Protein AF-A0A257LPU8-F1 (afdb_monomer_lite)

Foldseek 3Di:
DDDDDDPDDDDDDDPPPPPPPPPPPPQVPQPFQKDFLQPPDPFDKAPPVDPHQWDDDSQKIKGKDPFIKTFACVVCVAVAFDDPPDPGTWIKDPLLIDIDMARNVNADKDFPDKDKAFGFAQVDWCQAPWAKDKDKDADPVGDMDIDIDTHHRNTDVNDHHHDDPVDPPRPSGGMMIMGTTTIGGPSPVCVVVVVVVVVVVVVVVVVPD

Sequence (209 aa):
MSMSLSKTLQWAASAALGAALCLPVAGQASVLARVDFEAAPPLTVVGPGQSDASYSEAGFRFTPSGGDAQVDLSFCSAPDFCAVGNATQYLTALNDASVTIAAESGSSFSLGSFEASFVPSPSLDYSGLSILLTLSGALSGGGTASQTFELLGTGAGDYLGSACLSDPTYINDAQFALDNLAFVPEPSALWLVGLALAGLGLTRRTASR

pLDDT: mean 72.8, std 18.23, range [29.12, 97.06]

Secondary structure (DSSP, 8-state):
--------------------------------EEE-STTPPTT-EESTTSS-S-EEETTEEEEEESS-EE--GGGGGSTTS--SS--S--EEE-SS-EEEEEETT---EEEEEEEEEE---TTS--TT-EEEEEEEEE-TTSSEEEEEEEEE---TTSS------S-TT------EEEEEEEEEE---HHHHHHHHHHHHHHHHHHTT-

Radius of gyration: 29.95 Å; chains: 1; bounding box: 61×42×115 Å

Structure (mmCIF, N/CA/C/O backbone):
data_AF-A0A257LPU8-F1
#
_entry.id   AF-A0A257LPU8-F1
#
loop_
_atom_site.group_PDB
_atom_site.id
_atom_site.type_symbol
_atom_site.label_atom_id
_atom_site.label_alt_id
_atom_site.label_comp_id
_atom_site.label_asym_id
_atom_site.label_entity_id
_atom_site.label_seq_id
_atom_site.pdbx_PDB_ins_code
_atom_site.Cartn_x
_atom_site.Cartn_y
_atom_site.Cartn_z
_atom_site.occupancy
_atom_site.B_iso_or_equiv
_atom_site.auth_seq_id
_atom_site.auth_comp_id
_atom_site.auth_asym_id
_atom_site.auth_atom_id
_atom_site.pdbx_PDB_model_num
ATOM 1 N N . MET A 1 1 ? -37.052 -24.840 90.723 1.00 44.44 1 MET A N 1
ATOM 2 C CA . MET A 1 1 ? -36.860 -26.014 89.838 1.00 44.44 1 MET A CA 1
ATOM 3 C C . MET A 1 1 ? -38.002 -25.967 88.836 1.00 44.44 1 MET A C 1
ATOM 5 O O . MET A 1 1 ? -39.126 -25.879 89.284 1.00 44.44 1 MET A O 1
ATOM 9 N N . SER A 1 2 ? -37.852 -25.899 87.522 1.00 50.00 2 SER A N 1
ATOM 10 C CA . SER A 1 2 ? -36.730 -26.138 86.625 1.00 50.00 2 SER A CA 1
ATOM 11 C C . SER A 1 2 ? -36.919 -25.238 85.395 1.00 50.00 2 SER A C 1
ATOM 13 O O . SER A 1 2 ? -38.049 -24.998 84.975 1.00 50.00 2 SER A O 1
ATOM 15 N N . MET A 1 3 ? -35.812 -24.733 84.856 1.00 52.56 3 MET A N 1
ATOM 16 C CA . MET A 1 3 ? -35.731 -24.016 83.582 1.00 52.56 3 MET A CA 1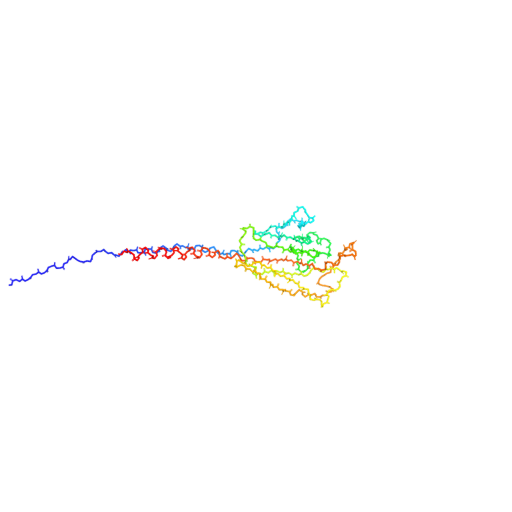
ATOM 17 C C . MET A 1 3 ? -36.061 -24.962 82.417 1.00 52.56 3 MET A C 1
ATOM 19 O O . MET A 1 3 ? -35.699 -26.135 82.470 1.00 52.56 3 MET A O 1
ATOM 23 N N . SER A 1 4 ? -36.628 -24.444 81.324 1.00 50.75 4 SER A N 1
ATOM 24 C CA . SER A 1 4 ? -36.317 -24.967 79.988 1.00 50.75 4 SER A CA 1
ATOM 25 C C . SER A 1 4 ? -36.495 -23.888 78.920 1.00 50.75 4 SER A C 1
ATOM 27 O O . SER A 1 4 ? -37.600 -23.431 78.636 1.00 50.75 4 SER A O 1
ATOM 29 N N . LEU A 1 5 ? -35.349 -23.456 78.388 1.00 57.25 5 LEU A N 1
ATOM 30 C CA . LEU A 1 5 ? -35.166 -22.649 77.187 1.00 57.25 5 LEU A CA 1
ATOM 31 C C . LEU A 1 5 ? -35.554 -23.471 75.945 1.00 57.25 5 LEU A C 1
ATOM 33 O O . LEU A 1 5 ? -35.030 -24.566 75.770 1.00 57.25 5 LEU A O 1
ATOM 37 N N . SER A 1 6 ? -36.289 -22.886 74.996 1.00 53.22 6 SER A N 1
ATOM 38 C CA . SER A 1 6 ? -36.227 -23.316 73.590 1.00 53.22 6 SER A CA 1
ATOM 39 C C . SER A 1 6 ? -35.905 -22.124 72.685 1.00 53.22 6 SER A C 1
ATOM 41 O O . SER A 1 6 ? -36.783 -21.434 72.169 1.00 53.22 6 SER A O 1
ATOM 43 N N . LYS A 1 7 ? -34.603 -21.861 72.532 1.00 53.88 7 LYS A N 1
ATOM 44 C CA . LYS A 1 7 ? -34.036 -21.029 71.464 1.00 53.88 7 LYS A CA 1
ATOM 45 C C . LYS A 1 7 ? -33.913 -21.892 70.207 1.00 53.88 7 LYS A C 1
ATOM 47 O O . LYS A 1 7 ? -32.924 -22.601 70.069 1.00 53.88 7 LYS A O 1
ATOM 52 N N . THR A 1 8 ? -34.875 -21.825 69.297 1.00 50.91 8 THR A N 1
ATOM 53 C CA . THR A 1 8 ? -34.774 -22.459 67.968 1.00 50.91 8 THR A CA 1
ATOM 54 C C . THR A 1 8 ? -35.582 -21.672 66.939 1.00 50.91 8 THR A C 1
ATOM 56 O O . THR A 1 8 ? -36.586 -22.145 66.426 1.00 50.91 8 THR A O 1
ATOM 59 N N . LEU A 1 9 ? -35.170 -20.441 66.638 1.00 49.12 9 LEU A N 1
ATOM 60 C CA . LEU A 1 9 ? -35.664 -19.709 65.465 1.00 49.12 9 LEU A CA 1
ATOM 61 C C . LEU A 1 9 ? -34.641 -18.652 65.068 1.00 49.12 9 LEU A C 1
ATOM 63 O O . LEU A 1 9 ? -34.769 -17.464 65.346 1.00 49.12 9 LEU A O 1
ATOM 67 N N . GLN A 1 10 ? -33.551 -19.111 64.476 1.00 51.91 10 GLN A N 1
ATOM 68 C CA . GLN A 1 10 ? -32.575 -18.232 63.866 1.00 51.91 10 GLN A CA 1
ATOM 69 C C . GLN A 1 10 ? -31.927 -19.026 62.730 1.00 51.91 10 GLN A C 1
ATOM 71 O O . GLN A 1 10 ? -31.654 -20.213 62.902 1.00 51.91 10 GLN A O 1
ATOM 76 N N . TRP A 1 11 ? -31.683 -18.352 61.606 1.00 44.34 11 TRP A N 1
ATOM 77 C CA . TRP A 1 11 ? -30.951 -18.837 60.428 1.00 44.34 11 TRP A CA 1
ATOM 78 C C . TRP A 1 11 ? -31.763 -19.652 59.412 1.00 44.34 11 TRP A C 1
ATOM 80 O O . TRP A 1 11 ? -31.497 -20.822 59.158 1.00 44.34 11 TRP A O 1
ATOM 90 N N . ALA A 1 12 ? -32.698 -18.987 58.734 1.00 50.03 12 ALA A N 1
ATOM 91 C CA . ALA A 1 12 ? -33.074 -19.378 57.381 1.00 50.03 12 ALA A CA 1
ATOM 92 C C . ALA A 1 12 ? -33.098 -18.142 56.476 1.00 50.03 12 ALA A C 1
ATOM 94 O O . ALA A 1 12 ? -33.626 -17.101 56.855 1.00 50.03 12 ALA A O 1
ATOM 95 N N . ALA A 1 13 ? -32.550 -18.326 55.276 1.00 50.03 13 ALA A N 1
ATOM 96 C CA . ALA A 1 13 ? -32.612 -17.451 54.110 1.00 50.03 13 ALA A CA 1
ATOM 97 C C . ALA A 1 13 ? -31.712 -16.202 54.115 1.00 50.03 13 ALA A C 1
ATOM 99 O O . ALA A 1 13 ? -32.101 -15.128 54.558 1.00 50.03 13 ALA A O 1
ATOM 100 N N . SER A 1 14 ? -30.536 -16.331 53.490 1.00 48.78 14 SER A N 1
ATOM 101 C CA . SER A 1 14 ? -30.142 -15.489 52.341 1.00 48.78 14 SER A CA 1
ATOM 102 C C . SER A 1 14 ? -28.830 -15.994 51.730 1.00 48.78 14 SER A C 1
ATOM 104 O O . SER A 1 14 ? -27.815 -15.309 51.724 1.00 48.78 14 SER A O 1
ATOM 106 N N . ALA A 1 15 ? -28.847 -17.219 51.201 1.00 47.94 15 ALA A N 1
ATOM 107 C CA . ALA A 1 15 ? -27.882 -17.639 50.190 1.00 47.94 15 ALA A CA 1
ATOM 108 C C . ALA A 1 15 ? -28.470 -17.252 48.826 1.00 47.94 15 ALA A C 1
ATOM 110 O O . ALA A 1 15 ? -29.084 -18.070 48.143 1.00 47.94 15 ALA A O 1
ATOM 111 N N . ALA A 1 16 ? -28.385 -15.968 48.474 1.00 52.12 16 ALA A N 1
ATOM 112 C CA . ALA A 1 16 ? -28.718 -15.533 47.128 1.00 52.12 16 ALA A CA 1
ATOM 113 C C . ALA A 1 16 ? -27.611 -16.038 46.199 1.00 52.12 16 ALA A C 1
ATOM 115 O O . ALA A 1 16 ? -26.486 -15.541 46.230 1.00 52.12 16 ALA A O 1
ATOM 116 N N . LEU A 1 17 ? -27.945 -17.064 45.413 1.00 48.06 17 LEU A N 1
ATOM 117 C CA . LEU A 1 17 ? -27.206 -17.493 44.235 1.00 48.06 17 LEU A CA 1
ATOM 118 C C . LEU A 1 17 ? -26.897 -16.263 43.369 1.00 48.06 17 LEU A C 1
ATOM 120 O O . LEU A 1 17 ? -27.726 -15.813 42.581 1.00 48.06 17 LEU A O 1
ATOM 124 N N . GLY A 1 18 ? -25.686 -15.731 43.498 1.00 49.69 18 GLY A N 1
ATOM 125 C CA . GLY A 1 18 ? -25.074 -14.912 42.467 1.00 49.69 18 GLY A CA 1
ATOM 126 C C . GLY A 1 18 ? -24.664 -15.836 41.333 1.00 49.69 18 GLY A C 1
ATOM 127 O O . GLY A 1 18 ? -23.500 -16.215 41.241 1.00 49.69 18 GLY A O 1
ATOM 128 N N . ALA A 1 19 ? -25.627 -16.252 40.507 1.00 53.62 19 ALA A N 1
ATOM 129 C CA . ALA A 1 19 ? -25.343 -16.844 39.211 1.00 53.62 19 ALA A CA 1
ATOM 130 C C . ALA A 1 19 ? -24.651 -15.760 38.376 1.00 53.62 19 ALA A C 1
ATOM 132 O O . ALA A 1 19 ? -25.298 -14.942 37.724 1.00 53.62 19 ALA A O 1
ATOM 133 N N . ALA A 1 20 ? -23.325 -15.697 38.494 1.00 52.88 20 ALA A N 1
ATOM 134 C CA . ALA A 1 20 ? -22.477 -14.908 37.631 1.00 52.88 20 ALA A CA 1
ATOM 135 C C . ALA A 1 20 ? -22.745 -15.396 36.208 1.00 52.88 20 ALA A C 1
ATOM 137 O O . ALA A 1 20 ? -22.360 -16.499 35.825 1.00 52.88 20 ALA A O 1
ATOM 138 N N . LEU A 1 21 ? -23.498 -14.592 35.463 1.00 51.28 21 LEU A N 1
ATOM 139 C CA . LEU A 1 21 ? -23.697 -14.749 34.038 1.00 51.28 21 LEU A CA 1
ATOM 140 C C . LEU A 1 21 ? -22.312 -14.664 33.387 1.00 51.28 21 LEU A C 1
ATOM 142 O O . LEU A 1 21 ? -21.838 -13.578 33.063 1.00 51.28 21 LEU A O 1
ATOM 146 N N . CYS A 1 22 ? -21.653 -15.810 33.208 1.00 47.59 22 CYS A N 1
ATOM 147 C CA . CYS A 1 22 ? -20.618 -15.995 32.200 1.00 47.59 22 CYS A CA 1
ATOM 148 C C . CYS A 1 22 ? -21.294 -15.866 30.833 1.00 47.59 22 CYS A C 1
ATOM 150 O O . CYS A 1 22 ? -21.494 -16.848 30.124 1.00 47.59 22 CYS A O 1
ATOM 152 N N . LEU A 1 23 ? -21.713 -14.650 30.484 1.00 53.28 23 LEU A N 1
ATOM 153 C CA . LEU A 1 23 ? -21.974 -14.324 29.097 1.00 53.28 23 LEU A CA 1
ATOM 154 C C . LEU A 1 23 ? -20.612 -14.414 28.410 1.00 53.28 23 LEU A C 1
ATOM 156 O O . LEU A 1 23 ? -19.680 -13.734 28.854 1.00 53.28 23 LEU A O 1
ATOM 160 N N . PRO A 1 24 ? -20.453 -15.266 27.386 1.00 47.44 24 PRO A N 1
ATOM 161 C CA . PRO A 1 24 ? -19.258 -15.218 26.575 1.00 47.44 24 PRO A CA 1
ATOM 162 C C . PRO A 1 24 ? -19.216 -13.811 25.987 1.00 47.44 24 PRO A C 1
ATOM 164 O O . PRO A 1 24 ? -20.053 -13.442 25.163 1.00 47.44 24 PRO A O 1
ATOM 167 N N . VAL A 1 25 ? -18.268 -12.997 26.451 1.00 56.25 25 VAL A N 1
ATOM 168 C CA . VAL A 1 25 ? -17.834 -11.845 25.677 1.00 56.25 25 VAL A CA 1
ATOM 169 C C . VAL A 1 25 ? -17.264 -12.478 24.423 1.00 56.25 25 VAL A C 1
ATOM 171 O O . VAL A 1 25 ? -16.164 -13.029 24.447 1.00 56.25 25 VAL A O 1
ATOM 174 N N . ALA A 1 26 ? -18.063 -12.511 23.359 1.00 52.84 26 ALA A N 1
ATOM 175 C CA . ALA A 1 26 ? -17.568 -12.798 22.032 1.00 52.84 26 ALA A CA 1
ATOM 176 C C . ALA A 1 26 ? -16.604 -11.655 21.714 1.00 52.84 26 ALA A C 1
ATOM 178 O O . ALA A 1 26 ? -16.999 -10.619 21.185 1.00 52.84 26 ALA A O 1
ATOM 179 N N . GLY A 1 27 ? -15.350 -11.807 22.142 1.00 50.06 27 GLY A N 1
ATOM 180 C CA . GLY A 1 27 ? -14.254 -11.036 21.605 1.00 50.06 27 GLY A CA 1
ATOM 181 C C . GLY A 1 27 ? -14.279 -11.341 20.124 1.00 50.06 27 GLY A C 1
ATOM 182 O O . GLY A 1 27 ? -13.944 -12.454 19.723 1.00 50.06 27 GLY A O 1
ATOM 183 N N . GLN A 1 28 ? -14.786 -10.401 19.331 1.00 52.62 28 GLN A N 1
ATOM 184 C CA . GLN A 1 28 ? -14.564 -10.434 17.902 1.00 52.62 28 GLN A CA 1
ATOM 185 C C . GLN A 1 28 ? -13.049 -10.408 17.768 1.00 52.62 28 GLN A C 1
ATOM 187 O O . GLN A 1 28 ? -12.416 -9.390 18.038 1.00 52.62 28 GLN A O 1
ATOM 192 N N . ALA A 1 29 ? -12.465 -11.574 17.491 1.00 52.00 29 ALA A N 1
ATOM 193 C CA . ALA A 1 29 ? -11.093 -11.648 17.050 1.00 52.00 29 ALA A CA 1
ATOM 194 C C . ALA A 1 29 ? -11.022 -10.677 15.878 1.00 52.00 29 ALA A C 1
ATOM 196 O O . ALA A 1 29 ? -11.765 -10.853 14.910 1.00 52.00 29 ALA A O 1
ATOM 197 N N . SER A 1 30 ? -10.248 -9.601 16.027 1.00 60.53 30 SER A N 1
ATOM 198 C CA . SER A 1 30 ? -10.008 -8.664 14.943 1.00 60.53 30 SER A CA 1
ATOM 199 C C . SER A 1 30 ? -9.451 -9.495 13.799 1.00 60.53 30 SER A C 1
ATOM 201 O O . SER A 1 30 ? -8.312 -9.957 13.864 1.00 60.53 30 SER A O 1
ATOM 203 N N . VAL A 1 31 ? -10.297 -9.798 12.817 1.00 64.88 31 VAL A N 1
ATOM 204 C CA . VAL A 1 31 ? -9.866 -10.522 11.632 1.00 64.88 31 VAL A CA 1
ATOM 205 C C . VAL A 1 31 ? -8.863 -9.595 10.971 1.00 64.88 31 VAL A C 1
ATOM 207 O O . VAL A 1 31 ? -9.190 -8.445 10.679 1.00 64.88 31 VAL A O 1
ATOM 210 N N . LEU A 1 32 ? -7.628 -10.073 10.829 1.00 75.88 32 LEU A N 1
ATOM 211 C CA . LEU A 1 32 ? -6.626 -9.413 10.007 1.00 75.88 32 LEU A CA 1
ATOM 212 C C . LEU A 1 32 ? -7.248 -9.231 8.626 1.00 75.88 32 LEU A C 1
ATOM 214 O O . LEU A 1 32 ? -7.538 -10.216 7.947 1.00 75.88 32 LEU A O 1
ATOM 218 N N . ALA A 1 33 ? -7.517 -7.985 8.253 1.00 89.31 33 ALA A N 1
ATOM 219 C CA . ALA A 1 33 ? -7.976 -7.692 6.911 1.00 89.31 33 ALA A CA 1
ATOM 220 C C . ALA A 1 33 ? -6.750 -7.785 6.007 1.00 89.31 33 ALA A C 1
ATOM 222 O O . ALA A 1 33 ? -5.774 -7.062 6.212 1.00 89.31 33 ALA A O 1
ATOM 223 N N . ARG A 1 34 ? -6.779 -8.728 5.067 1.00 91.88 34 ARG A N 1
ATOM 224 C CA . ARG A 1 34 ? -5.726 -8.914 4.074 1.00 91.88 34 ARG A CA 1
ATOM 225 C C . ARG A 1 34 ? -6.190 -8.310 2.759 1.00 91.88 34 ARG A C 1
ATOM 227 O O . ARG A 1 34 ? -7.321 -8.571 2.355 1.00 91.88 34 ARG A O 1
ATOM 234 N N . VAL A 1 35 ? -5.323 -7.520 2.141 1.00 94.31 35 VAL A N 1
ATOM 235 C CA . VAL A 1 35 ? -5.450 -7.100 0.745 1.00 94.31 35 VAL A CA 1
ATOM 236 C C . VAL A 1 35 ? -4.318 -7.767 -0.018 1.00 94.31 35 VAL A C 1
ATOM 238 O O . VAL A 1 35 ? -3.148 -7.519 0.284 1.00 94.31 35 VAL A O 1
ATOM 241 N N . ASP A 1 36 ? -4.686 -8.646 -0.939 1.00 93.12 36 ASP A N 1
ATOM 242 C CA . ASP A 1 36 ? -3.779 -9.385 -1.824 1.00 93.12 36 ASP A CA 1
ATOM 243 C C . ASP A 1 36 ? -4.055 -9.093 -3.301 1.00 93.12 36 ASP A C 1
ATOM 245 O O . ASP A 1 36 ? -3.422 -9.673 -4.166 1.00 93.12 36 ASP A O 1
ATOM 249 N N . PHE A 1 37 ? -4.990 -8.183 -3.593 1.00 93.19 37 PHE A N 1
ATOM 250 C CA . PHE A 1 37 ? -5.297 -7.701 -4.936 1.00 93.19 37 PHE A CA 1
ATOM 251 C C . PHE A 1 37 ? -5.884 -8.745 -5.885 1.00 93.19 37 PHE A C 1
ATOM 253 O O . PHE A 1 37 ? -6.338 -8.348 -6.949 1.00 93.19 37 PHE A O 1
ATOM 260 N N . GLU A 1 38 ? -5.998 -10.018 -5.490 1.00 92.06 38 GLU A N 1
ATOM 261 C CA . GLU A 1 38 ? -6.461 -11.146 -6.318 1.00 92.06 38 GLU A CA 1
ATOM 262 C C . GLU A 1 38 ? -7.928 -11.046 -6.762 1.00 92.06 38 GLU A C 1
ATOM 264 O O . GLU A 1 38 ? -8.409 -11.817 -7.599 1.00 92.06 38 GLU A O 1
ATOM 269 N N . ALA A 1 39 ? -8.683 -10.130 -6.156 1.00 92.38 39 ALA A N 1
ATOM 270 C CA . ALA A 1 39 ? -10.059 -9.845 -6.532 1.00 92.38 39 ALA A CA 1
ATOM 271 C C . ALA A 1 39 ? -10.164 -8.802 -7.660 1.00 92.38 39 ALA A C 1
ATOM 273 O O . ALA A 1 39 ? -11.279 -8.525 -8.123 1.00 92.38 39 ALA A O 1
ATOM 274 N N . ALA A 1 40 ? -9.048 -8.211 -8.093 1.00 91.00 40 ALA A N 1
ATOM 275 C CA . ALA A 1 40 ? -9.054 -7.130 -9.059 1.00 91.00 40 ALA A CA 1
ATOM 276 C C . ALA A 1 40 ? -9.460 -7.634 -10.454 1.00 91.00 40 ALA A C 1
ATOM 278 O O . ALA A 1 40 ? -8.922 -8.624 -10.966 1.00 91.00 40 ALA A O 1
ATOM 279 N N . PRO A 1 41 ? -10.390 -6.938 -11.134 1.00 89.75 41 PRO A N 1
ATOM 280 C CA . PRO A 1 41 ? -10.661 -7.204 -12.537 1.00 89.75 41 PRO A CA 1
ATOM 281 C C . PRO A 1 41 ? -9.387 -7.093 -13.391 1.00 89.75 41 PRO A C 1
ATOM 283 O O . PRO A 1 41 ? -8.511 -6.271 -13.093 1.00 89.75 41 PRO A O 1
ATOM 286 N N . PRO A 1 42 ? -9.289 -7.853 -14.494 1.00 84.06 42 PRO A N 1
ATOM 287 C CA . PRO A 1 42 ? -8.172 -7.711 -15.408 1.00 84.06 42 PRO A CA 1
ATOM 288 C C . PRO A 1 42 ? -8.011 -6.274 -15.921 1.00 84.06 42 PRO A C 1
ATOM 290 O O . PRO A 1 42 ? -9.004 -5.628 -16.260 1.00 84.06 42 PRO A O 1
ATOM 293 N N . LEU A 1 43 ? -6.767 -5.802 -16.025 1.00 81.12 43 LEU A N 1
ATOM 294 C CA . LEU A 1 43 ? -6.392 -4.463 -16.496 1.00 81.12 43 LEU A CA 1
ATOM 295 C C . LEU A 1 43 ? -6.961 -3.329 -15.621 1.00 81.12 43 LEU A C 1
ATOM 297 O O . LEU A 1 43 ? -7.259 -2.247 -16.125 1.00 81.12 43 LEU A O 1
ATOM 301 N N . THR A 1 44 ? -7.119 -3.561 -14.314 1.00 89.69 44 THR A N 1
ATOM 302 C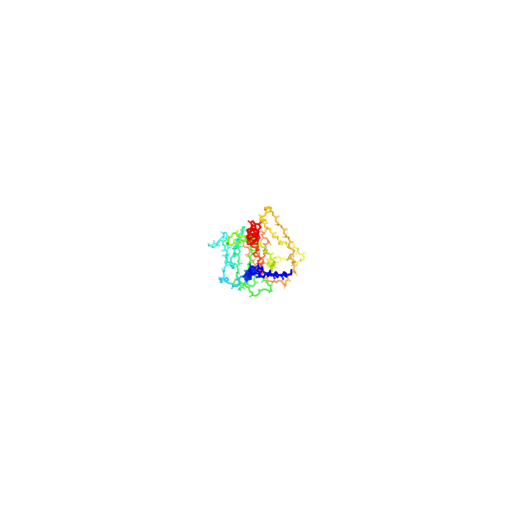 CA . THR A 1 44 ? -7.544 -2.510 -13.378 1.00 89.69 44 THR A CA 1
ATOM 303 C C . THR A 1 44 ? -6.456 -1.445 -13.243 1.00 89.69 44 THR A C 1
ATOM 305 O O . THR A 1 44 ? -5.385 -1.705 -12.688 1.00 89.69 44 THR A O 1
ATOM 308 N N . VAL A 1 45 ? -6.755 -0.236 -13.722 1.00 89.69 45 VAL A N 1
ATOM 309 C CA . VAL A 1 45 ? -5.923 0.966 -13.579 1.00 89.69 45 VAL A CA 1
ATOM 310 C C . VAL A 1 45 ? -6.760 2.045 -12.905 1.00 89.69 45 VAL A C 1
ATOM 312 O O . VAL A 1 45 ? -7.905 2.280 -13.288 1.00 89.69 45 VAL A O 1
ATOM 315 N N . VAL A 1 46 ? -6.199 2.689 -11.888 1.00 92.19 46 VAL A N 1
ATOM 316 C CA . VAL A 1 46 ? -6.869 3.713 -11.085 1.00 92.19 46 VAL A CA 1
ATOM 317 C C . VAL A 1 46 ? -5.969 4.930 -10.920 1.00 92.19 46 VAL A C 1
ATOM 319 O O . VAL A 1 46 ? -4.751 4.799 -10.850 1.00 92.19 46 VAL A O 1
ATOM 322 N N . GLY A 1 47 ? -6.546 6.124 -10.833 1.00 92.69 47 GLY A N 1
ATOM 323 C CA . GLY A 1 47 ? -5.774 7.346 -10.612 1.00 92.69 47 GLY A CA 1
ATOM 324 C C . GLY A 1 47 ? -6.317 8.572 -11.341 1.00 92.69 47 GLY A C 1
ATOM 325 O O . GLY A 1 47 ? -7.408 8.527 -11.913 1.00 92.69 47 GLY A O 1
ATOM 326 N N . PRO A 1 48 ? -5.583 9.698 -11.298 1.00 88.94 48 PRO A N 1
ATOM 327 C CA . PRO A 1 48 ? -6.016 10.972 -11.872 1.00 88.94 48 PRO A CA 1
ATOM 328 C C . PRO A 1 48 ? -6.269 10.941 -13.387 1.00 88.94 48 PRO A C 1
ATOM 330 O O . PRO A 1 48 ? -7.051 11.754 -13.881 1.00 88.94 48 PRO A O 1
ATOM 333 N N . GLY A 1 49 ? -5.596 10.050 -14.121 1.00 87.06 49 GLY A N 1
ATOM 334 C CA . GLY A 1 49 ? -5.735 9.893 -15.570 1.00 87.06 49 GLY A CA 1
ATOM 335 C C . GLY A 1 49 ? -6.830 8.914 -15.999 1.00 87.06 49 GLY A C 1
ATOM 336 O O . GLY A 1 49 ? -7.087 8.786 -17.196 1.00 87.06 49 GLY A O 1
ATOM 337 N N . GLN A 1 50 ? -7.474 8.229 -15.053 1.00 89.75 50 GLN A N 1
ATOM 338 C CA . GLN A 1 50 ? -8.375 7.107 -15.318 1.00 89.75 50 GLN A CA 1
ATOM 339 C C . GLN A 1 50 ? -9.842 7.448 -15.036 1.00 89.75 50 GLN A C 1
ATOM 341 O O . GLN A 1 50 ? -10.165 8.457 -14.408 1.00 89.75 50 GLN A O 1
ATOM 346 N N . SER A 1 51 ? -10.759 6.593 -15.505 1.00 93.38 51 SER A N 1
ATOM 347 C CA . SER A 1 51 ? -12.187 6.700 -15.164 1.00 93.38 51 SER A CA 1
ATOM 348 C C . SER A 1 51 ? -12.443 6.471 -13.678 1.00 93.38 51 SER A C 1
ATOM 350 O O . SER A 1 51 ? -13.316 7.114 -13.095 1.00 93.38 51 SER A O 1
ATOM 352 N N . ASP A 1 52 ? -11.668 5.568 -13.079 1.00 93.94 52 ASP A N 1
ATOM 353 C CA . ASP A 1 52 ? -11.755 5.214 -11.674 1.00 93.94 52 ASP A CA 1
ATOM 354 C C . ASP A 1 52 ? -10.610 5.871 -10.903 1.00 93.94 52 ASP A C 1
ATOM 356 O O . ASP A 1 52 ? -9.432 5.628 -11.149 1.00 93.94 52 ASP A O 1
ATOM 360 N N . ALA A 1 53 ? -10.951 6.712 -9.928 1.00 95.81 53 ALA A N 1
ATOM 361 C CA . ALA A 1 53 ? -9.952 7.427 -9.133 1.00 95.81 53 ALA A CA 1
ATOM 362 C C . ALA A 1 53 ? -9.290 6.551 -8.049 1.00 95.81 53 ALA A C 1
ATOM 364 O O . ALA A 1 53 ? -8.303 6.959 -7.437 1.00 95.81 53 ALA A O 1
ATOM 365 N N . SER A 1 54 ? -9.858 5.380 -7.745 1.00 96.75 54 SER A N 1
ATOM 366 C CA . SER A 1 54 ? -9.401 4.524 -6.648 1.00 96.75 54 SER A CA 1
ATOM 367 C C . SER A 1 54 ? -9.809 3.067 -6.820 1.00 96.75 54 SER A C 1
ATOM 369 O O . SER A 1 54 ? -10.868 2.794 -7.379 1.00 96.75 54 SER A O 1
ATOM 371 N N . TYR A 1 55 ? -9.033 2.161 -6.229 1.00 96.44 55 TYR A N 1
ATOM 372 C CA . TYR A 1 55 ? -9.359 0.739 -6.085 1.00 96.44 55 TYR A CA 1
ATOM 373 C C . TYR A 1 55 ? -9.790 0.438 -4.646 1.00 96.44 55 TYR A C 1
ATOM 375 O O . TYR A 1 55 ? -9.307 1.096 -3.725 1.00 96.44 55 TYR A O 1
ATOM 383 N N . SER A 1 56 ? -10.701 -0.516 -4.428 1.00 96.88 56 SER A N 1
ATOM 384 C CA . SER A 1 56 ? -11.142 -0.890 -3.075 1.00 96.88 56 SER A CA 1
ATOM 385 C C . SER A 1 56 ? -11.241 -2.402 -2.902 1.00 96.88 56 SER A C 1
ATOM 387 O O . SER A 1 56 ? -11.822 -3.086 -3.739 1.00 96.88 56 SER A O 1
ATOM 389 N N . GLU A 1 57 ? -10.710 -2.906 -1.790 1.00 95.69 57 GLU A N 1
ATOM 390 C CA . GLU A 1 57 ? -10.688 -4.326 -1.439 1.00 95.69 57 GLU A CA 1
ATOM 391 C C . GLU A 1 57 ? -10.644 -4.499 0.081 1.00 95.69 57 GLU A C 1
ATOM 393 O O . GLU A 1 57 ? -10.028 -3.705 0.791 1.00 95.69 57 GLU A O 1
ATOM 398 N N . ALA A 1 58 ? -11.326 -5.526 0.596 1.00 94.62 58 ALA A N 1
ATOM 399 C CA . ALA A 1 58 ? -11.342 -5.875 2.021 1.00 94.62 58 ALA A CA 1
ATOM 400 C C . ALA A 1 58 ? -11.666 -4.703 2.983 1.00 94.62 58 ALA A C 1
ATOM 402 O O . ALA A 1 58 ? -11.244 -4.702 4.140 1.00 94.62 58 ALA A O 1
ATOM 403 N N . GLY A 1 59 ? -12.436 -3.706 2.525 1.00 94.31 59 GLY A N 1
ATOM 404 C CA . GLY A 1 59 ? -12.795 -2.515 3.305 1.00 94.31 59 GLY A CA 1
ATOM 405 C C . GLY A 1 59 ? -11.715 -1.427 3.354 1.00 94.31 59 GLY A C 1
ATOM 406 O O . GLY A 1 59 ? -11.809 -0.515 4.181 1.00 94.31 59 GLY A O 1
ATOM 407 N N . PHE A 1 60 ? -10.709 -1.502 2.482 1.00 95.62 60 PHE A N 1
ATOM 408 C CA . PHE A 1 60 ? -9.680 -0.487 2.281 1.00 95.62 60 PHE A CA 1
ATOM 409 C C . PHE A 1 60 ? -9.760 0.080 0.871 1.00 95.62 60 PHE A C 1
ATOM 411 O O . PHE A 1 60 ? -9.996 -0.646 -0.090 1.00 95.62 60 PHE A O 1
ATOM 418 N N . ARG A 1 61 ? -9.529 1.386 0.759 1.00 97.06 61 ARG A N 1
ATOM 419 C CA . ARG A 1 61 ? -9.472 2.126 -0.497 1.00 97.06 61 ARG A CA 1
ATOM 420 C C . ARG A 1 61 ? -8.053 2.619 -0.751 1.00 97.06 61 ARG A C 1
ATOM 422 O O . ARG A 1 61 ? -7.428 3.196 0.139 1.00 97.06 61 ARG A O 1
ATOM 429 N N . PHE A 1 62 ? -7.604 2.437 -1.985 1.00 96.56 62 PHE A N 1
ATOM 430 C CA . PHE A 1 62 ? -6.300 2.812 -2.513 1.00 96.56 62 PHE A CA 1
ATOM 431 C C . PHE A 1 62 ? -6.491 3.935 -3.528 1.00 96.56 62 PHE A C 1
ATOM 433 O O . PHE A 1 62 ? -7.159 3.754 -4.547 1.00 96.56 62 PHE A O 1
ATOM 440 N N . THR A 1 63 ? -5.935 5.107 -3.242 1.00 96.38 63 THR A N 1
ATOM 441 C CA . THR A 1 63 ? -6.094 6.310 -4.066 1.00 96.38 63 THR A CA 1
ATOM 442 C C . THR A 1 63 ? -4.725 6.827 -4.495 1.00 96.38 63 THR A C 1
ATOM 444 O O . THR A 1 63 ? -4.012 7.404 -3.667 1.00 96.38 63 THR A O 1
ATOM 447 N N . PRO A 1 64 ? -4.338 6.621 -5.763 1.00 93.25 64 PRO A N 1
ATOM 448 C CA . PRO A 1 64 ? -3.108 7.176 -6.311 1.00 93.25 64 PRO A CA 1
ATOM 449 C C . PRO A 1 64 ? -3.189 8.693 -6.478 1.00 93.25 64 PRO A C 1
ATOM 451 O O . PRO A 1 64 ? -4.260 9.266 -6.688 1.00 93.25 64 PRO A O 1
ATOM 454 N N . SER A 1 65 ? -2.042 9.352 -6.404 1.00 91.25 65 SER A N 1
ATOM 455 C CA . SER A 1 65 ? -1.883 10.774 -6.698 1.00 91.25 65 SER A CA 1
ATOM 456 C C . SER A 1 65 ? -0.513 11.038 -7.317 1.00 91.25 65 SER A C 1
ATOM 458 O O . SER A 1 65 ? 0.414 10.261 -7.104 1.00 91.25 65 SER A O 1
ATOM 460 N N . GLY A 1 66 ? -0.377 12.121 -8.088 1.00 87.12 66 GLY A N 1
ATOM 461 C CA . GLY A 1 66 ? 0.823 12.403 -8.890 1.00 87.12 66 GLY A CA 1
ATOM 462 C C . GLY A 1 66 ? 0.833 11.635 -10.215 1.00 87.12 66 GLY A C 1
ATOM 463 O O . GLY A 1 66 ? 0.939 12.256 -11.268 1.00 87.12 66 GLY A O 1
ATOM 464 N N . GLY A 1 67 ? 0.596 10.324 -10.154 1.00 85.88 67 GLY A N 1
ATOM 465 C CA . GLY A 1 67 ? 0.425 9.435 -11.302 1.00 85.88 67 GLY A CA 1
ATOM 466 C C . GLY A 1 67 ? -0.677 8.397 -11.074 1.00 85.88 67 GLY A C 1
ATOM 467 O O . GLY A 1 67 ? -1.351 8.402 -10.039 1.00 85.88 67 GLY A O 1
ATOM 468 N N . ASP A 1 68 ? -0.855 7.519 -12.058 1.00 87.94 68 ASP A N 1
ATOM 469 C CA . ASP A 1 68 ? -1.790 6.398 -11.984 1.00 87.94 68 ASP A CA 1
ATOM 470 C C . ASP A 1 68 ? -1.145 5.185 -11.290 1.00 87.94 68 ASP A C 1
ATOM 472 O O . ASP A 1 68 ? 0.080 5.030 -11.255 1.00 87.94 68 ASP A O 1
ATOM 476 N N . ALA A 1 69 ? -1.984 4.310 -10.744 1.00 88.94 69 ALA A N 1
ATOM 477 C CA . ALA A 1 69 ? -1.584 3.003 -10.250 1.00 88.94 69 ALA A CA 1
ATOM 478 C C . ALA A 1 69 ? -2.374 1.895 -10.942 1.00 88.94 69 ALA A C 1
ATOM 480 O O . ALA A 1 69 ? -3.476 2.090 -11.453 1.00 88.94 69 ALA A O 1
ATOM 481 N N . GLN A 1 70 ? -1.808 0.706 -10.916 1.00 88.81 70 GLN A N 1
ATOM 482 C CA . GLN A 1 70 ? -2.306 -0.471 -11.592 1.00 88.81 70 GLN A CA 1
ATOM 483 C C . GLN A 1 70 ? -2.372 -1.633 -10.612 1.00 88.81 70 GLN A C 1
ATOM 485 O O . GLN A 1 70 ? -1.461 -1.784 -9.819 1.00 88.81 70 GLN A O 1
ATOM 490 N N . VAL A 1 71 ? -3.433 -2.438 -10.648 1.00 86.94 71 VAL A N 1
ATOM 491 C CA . VAL A 1 71 ? -3.686 -3.491 -9.641 1.00 86.94 71 VAL A CA 1
ATOM 492 C C . VAL A 1 71 ? -3.472 -4.908 -10.189 1.00 86.94 71 VAL A C 1
ATOM 494 O O . VAL A 1 71 ? -3.395 -5.869 -9.434 1.00 86.94 71 VAL A O 1
ATOM 497 N N . ASP A 1 72 ? -3.385 -5.071 -11.510 1.00 78.19 72 ASP A N 1
ATOM 498 C CA . ASP A 1 72 ? -3.423 -6.393 -12.132 1.00 78.19 72 ASP A CA 1
ATOM 499 C C . ASP A 1 72 ? -2.306 -6.653 -13.155 1.00 78.19 72 ASP A C 1
ATOM 501 O O . ASP A 1 72 ? -1.986 -5.825 -14.016 1.00 78.19 72 ASP A O 1
ATOM 505 N N . LEU A 1 73 ? -1.819 -7.894 -13.081 1.00 63.06 73 LEU A N 1
ATOM 506 C CA . LEU A 1 73 ? -0.823 -8.548 -13.911 1.00 63.06 73 LEU A CA 1
ATOM 507 C C . LEU A 1 73 ? -1.254 -8.867 -15.342 1.00 63.06 73 LEU A C 1
ATOM 509 O O . LEU A 1 73 ? -0.392 -9.220 -16.135 1.00 63.06 73 LEU A O 1
ATOM 513 N N . SER A 1 74 ? -2.519 -8.798 -15.763 1.00 60.50 74 SER A N 1
ATOM 514 C CA . SER A 1 74 ? -2.826 -9.119 -17.176 1.00 60.50 74 SER A CA 1
ATOM 515 C C . SER A 1 74 ? -2.146 -8.161 -18.177 1.00 60.50 74 SER A C 1
ATOM 517 O O . SER A 1 74 ? -1.965 -8.485 -19.357 1.00 60.50 74 SER A O 1
ATOM 519 N N . PHE A 1 75 ? -1.649 -7.024 -17.687 1.00 55.38 75 PHE A N 1
ATOM 520 C CA . PHE A 1 75 ? -0.751 -6.115 -18.404 1.00 55.38 75 PHE A CA 1
ATOM 521 C C . PHE A 1 75 ? 0.689 -6.624 -18.550 1.00 55.38 75 PHE A C 1
ATOM 523 O O . PHE A 1 75 ? 1.378 -6.233 -19.489 1.00 55.38 75 PHE A O 1
ATOM 530 N N . CYS A 1 76 ? 1.110 -7.573 -17.715 1.00 58.19 76 CYS A N 1
ATOM 531 C CA . CYS A 1 76 ? 2.359 -8.327 -17.847 1.00 58.19 76 CYS A CA 1
ATOM 532 C C . CYS A 1 76 ? 2.398 -9.293 -19.032 1.00 58.19 76 CYS A C 1
ATOM 534 O O . CYS A 1 76 ? 3.323 -10.092 -19.172 1.00 58.19 76 CYS A O 1
ATOM 536 N N . SER A 1 77 ? 1.417 -9.215 -19.931 1.00 54.25 77 SER A N 1
ATOM 537 C CA . SER A 1 77 ? 1.541 -9.786 -21.270 1.00 54.25 77 SER A CA 1
ATOM 538 C C . SER A 1 77 ? 2.691 -9.152 -22.067 1.00 54.25 77 SER A C 1
ATOM 540 O O . SER A 1 77 ? 3.255 -9.814 -22.939 1.00 54.25 77 SER A O 1
ATOM 542 N N . ALA A 1 78 ? 3.088 -7.919 -21.732 1.00 51.59 78 ALA A N 1
ATOM 543 C CA . ALA A 1 78 ? 4.416 -7.404 -22.034 1.00 51.59 78 ALA A CA 1
ATOM 544 C C . ALA A 1 78 ? 5.323 -7.667 -20.814 1.00 51.59 78 ALA A C 1
ATOM 546 O O . ALA A 1 78 ? 4.994 -7.187 -19.730 1.00 51.59 78 ALA A O 1
ATOM 547 N N . PRO A 1 79 ? 6.458 -8.381 -20.955 1.00 55.16 79 PRO A N 1
ATOM 548 C CA . PRO A 1 79 ? 7.344 -8.775 -19.842 1.00 55.16 79 PRO A CA 1
ATOM 549 C C . PRO A 1 79 ? 8.031 -7.594 -19.133 1.00 55.16 79 PRO A C 1
ATOM 551 O O . PRO A 1 79 ? 8.874 -7.776 -18.266 1.00 55.16 79 PRO A O 1
ATOM 554 N N . ASP A 1 80 ? 7.647 -6.384 -19.506 1.00 55.12 80 ASP A N 1
ATOM 555 C CA . ASP A 1 80 ? 8.414 -5.167 -19.394 1.00 55.12 80 ASP A CA 1
ATOM 556 C C . ASP A 1 80 ? 7.956 -4.256 -18.242 1.00 55.12 80 ASP A C 1
ATOM 558 O O . ASP A 1 80 ? 8.616 -3.266 -17.943 1.00 55.12 80 ASP A O 1
ATOM 562 N N . PHE A 1 81 ? 6.836 -4.596 -17.589 1.00 57.75 81 PHE A N 1
ATOM 563 C CA . PHE A 1 81 ? 6.175 -3.781 -16.549 1.00 57.75 81 PHE A CA 1
ATOM 564 C C . PHE A 1 81 ? 5.870 -4.545 -15.272 1.00 57.75 81 PHE A C 1
ATOM 566 O O . PHE A 1 81 ? 5.021 -4.143 -14.480 1.00 57.75 81 PHE A O 1
ATOM 573 N N . CYS A 1 82 ? 6.529 -5.681 -15.097 1.00 65.12 82 CYS A N 1
ATOM 574 C CA . CYS A 1 82 ? 6.152 -6.629 -14.074 1.00 65.12 82 CYS A CA 1
ATOM 575 C C . CYS A 1 82 ? 7.053 -6.474 -12.866 1.00 65.12 82 CYS A C 1
ATOM 577 O O . CYS A 1 82 ? 8.272 -6.543 -12.991 1.00 65.12 82 CYS A O 1
ATOM 579 N N . ALA A 1 83 ? 6.458 -6.334 -11.685 1.00 64.44 83 ALA A N 1
ATOM 580 C CA . ALA A 1 83 ? 7.096 -6.830 -10.483 1.00 64.44 83 ALA A CA 1
ATOM 581 C C . ALA A 1 83 ? 7.300 -8.330 -10.645 1.00 64.44 83 ALA A C 1
ATOM 583 O O . ALA A 1 83 ? 6.464 -9.031 -11.229 1.00 64.44 83 ALA A O 1
ATOM 584 N N . VAL A 1 84 ? 8.431 -8.821 -10.160 1.00 59.31 84 VAL A N 1
ATOM 585 C CA . VAL A 1 84 ? 8.808 -10.189 -10.453 1.00 59.31 84 VAL A CA 1
ATOM 586 C C . VAL A 1 84 ? 9.239 -10.959 -9.228 1.00 59.31 84 VAL A C 1
ATOM 588 O O . VAL A 1 84 ? 9.511 -10.387 -8.180 1.00 59.31 84 VAL A O 1
ATOM 591 N N . GLY A 1 85 ? 9.124 -12.280 -9.336 1.00 61.59 85 GLY A N 1
ATOM 592 C CA . GLY A 1 85 ? 8.905 -13.152 -8.193 1.00 61.59 85 GLY A CA 1
ATOM 593 C C . GLY A 1 85 ? 7.443 -13.175 -7.736 1.00 61.59 85 GLY A C 1
ATOM 594 O O . GLY A 1 85 ? 7.111 -14.000 -6.892 1.00 61.59 85 GLY A O 1
ATOM 595 N N . ASN A 1 86 ? 6.566 -12.348 -8.324 1.00 69.12 86 ASN A N 1
ATOM 596 C CA . ASN A 1 86 ? 5.133 -12.359 -8.055 1.00 69.12 86 ASN A CA 1
ATOM 597 C C . ASN A 1 86 ? 4.339 -12.727 -9.319 1.00 69.12 86 ASN A C 1
ATOM 599 O O . ASN A 1 86 ? 4.339 -11.994 -10.306 1.00 69.12 86 ASN A O 1
ATOM 603 N N . ALA A 1 87 ? 3.706 -13.901 -9.294 1.00 73.56 87 ALA A N 1
ATOM 604 C CA . ALA A 1 87 ? 2.847 -14.395 -10.371 1.00 73.56 87 ALA A CA 1
ATOM 605 C C . ALA A 1 87 ? 1.359 -14.072 -10.140 1.00 73.56 87 ALA A C 1
ATOM 607 O O . ALA A 1 87 ? 0.512 -14.546 -10.900 1.00 73.56 87 ALA A O 1
ATOM 608 N N . THR A 1 88 ? 1.052 -13.322 -9.082 1.00 82.56 88 THR A N 1
ATOM 609 C CA . THR A 1 88 ? -0.295 -12.966 -8.636 1.00 82.56 88 THR A CA 1
ATOM 610 C C . THR A 1 88 ? -0.511 -11.449 -8.744 1.00 82.56 88 THR A C 1
ATOM 612 O O . THR A 1 88 ? 0.395 -10.716 -9.142 1.00 82.56 88 THR A O 1
ATOM 615 N N . GLN A 1 89 ? -1.731 -10.970 -8.518 1.00 88.31 89 GLN A N 1
ATOM 616 C CA . GLN A 1 89 ? -2.079 -9.559 -8.690 1.00 88.31 89 GLN A CA 1
ATOM 617 C C . GLN A 1 89 ? -1.394 -8.692 -7.619 1.00 88.31 89 GLN A C 1
ATOM 619 O O . GLN A 1 89 ? -1.115 -9.138 -6.514 1.00 88.31 89 GLN A O 1
ATOM 624 N N . TYR A 1 90 ? -1.068 -7.446 -7.960 1.00 88.56 90 TYR A N 1
ATOM 625 C CA . TYR A 1 90 ? -0.421 -6.510 -7.040 1.00 88.56 90 TYR A CA 1
ATOM 626 C C . TYR A 1 90 ? -0.669 -5.071 -7.466 1.00 88.56 90 TYR A C 1
ATOM 628 O O . TYR A 1 90 ? -0.867 -4.767 -8.642 1.00 88.56 90 TYR A O 1
ATOM 636 N N . LEU A 1 91 ? -0.583 -4.153 -6.508 1.00 90.75 91 LEU A N 1
ATOM 637 C CA . LEU A 1 91 ? -0.694 -2.730 -6.783 1.00 90.75 91 LEU A CA 1
ATOM 638 C C . LEU A 1 91 ? 0.666 -2.132 -7.149 1.00 90.75 91 LEU A C 1
ATOM 640 O O . LEU A 1 91 ? 1.533 -1.999 -6.291 1.00 90.75 91 LEU A O 1
ATOM 644 N N . THR A 1 92 ? 0.828 -1.672 -8.382 1.00 88.44 92 THR A N 1
ATOM 645 C CA . THR A 1 92 ? 1.978 -0.896 -8.849 1.00 88.44 92 THR A CA 1
ATOM 646 C C . THR A 1 92 ? 1.637 0.573 -9.002 1.00 88.44 92 THR A C 1
ATOM 648 O O . THR A 1 92 ? 0.673 0.929 -9.670 1.00 88.44 92 THR A O 1
ATOM 651 N N . ALA A 1 93 ? 2.462 1.442 -8.432 1.00 85.88 93 ALA A N 1
ATOM 652 C CA . ALA A 1 93 ? 2.392 2.885 -8.617 1.00 85.88 93 ALA A CA 1
ATOM 653 C C . ALA A 1 93 ? 3.478 3.319 -9.614 1.00 85.88 93 ALA A C 1
ATOM 655 O O . ALA A 1 93 ? 4.656 3.023 -9.402 1.00 85.88 93 ALA A O 1
ATOM 656 N N . LEU A 1 94 ? 3.086 3.994 -10.700 1.00 77.88 94 LEU A N 1
ATOM 657 C CA . LEU A 1 94 ? 3.982 4.393 -11.791 1.00 77.88 94 LEU A CA 1
ATOM 658 C C . LEU A 1 94 ? 4.159 5.919 -11.837 1.00 77.88 94 LEU A C 1
ATOM 660 O O . LEU A 1 94 ? 3.250 6.662 -11.476 1.00 77.88 94 LEU A O 1
ATOM 664 N N . ASN A 1 95 ? 5.295 6.390 -12.359 1.00 73.06 95 ASN A N 1
ATOM 665 C CA . ASN A 1 95 ? 5.556 7.808 -12.654 1.00 73.06 95 ASN A CA 1
ATOM 666 C C . ASN A 1 95 ? 5.397 8.748 -11.442 1.00 73.06 95 ASN A C 1
ATOM 668 O O . ASN A 1 95 ? 4.591 9.678 -11.481 1.00 73.06 95 ASN A O 1
ATOM 672 N N . ASP A 1 96 ? 6.154 8.505 -10.370 1.00 76.50 96 ASP A N 1
ATOM 673 C CA . ASP A 1 96 ? 6.095 9.277 -9.115 1.00 76.50 96 ASP A CA 1
ATOM 674 C C . ASP A 1 96 ? 4.716 9.263 -8.435 1.00 76.50 96 ASP A C 1
ATOM 676 O O . ASP A 1 96 ? 4.366 10.157 -7.654 1.00 76.50 96 ASP A O 1
ATOM 680 N N . ALA A 1 97 ? 3.913 8.236 -8.714 1.00 83.25 97 ALA A N 1
ATOM 681 C CA . ALA A 1 97 ? 2.661 8.040 -8.016 1.00 83.25 97 ALA A CA 1
ATOM 682 C C . ALA A 1 97 ? 2.910 7.741 -6.532 1.00 83.25 97 ALA A C 1
ATOM 684 O O . ALA A 1 97 ? 3.729 6.902 -6.155 1.00 83.25 97 ALA A O 1
ATOM 685 N N . SER A 1 98 ? 2.135 8.395 -5.673 1.00 90.19 98 SER A N 1
ATOM 686 C CA . SER A 1 98 ? 1.982 8.003 -4.274 1.00 90.19 98 SER A CA 1
ATOM 687 C C . SER A 1 98 ? 0.591 7.426 -4.064 1.00 90.19 98 SER A C 1
ATOM 689 O O . SER A 1 98 ? -0.386 7.929 -4.619 1.00 90.19 98 SER A O 1
ATOM 691 N N . VAL A 1 99 ? 0.488 6.374 -3.256 1.00 93.19 99 VAL A N 1
ATOM 692 C CA . VAL A 1 99 ? -0.787 5.711 -2.967 1.00 93.19 99 VAL A CA 1
ATOM 693 C C . VAL A 1 99 ? -1.213 6.041 -1.547 1.00 93.19 99 VAL A C 1
ATOM 695 O O . VAL A 1 99 ? -0.519 5.724 -0.583 1.00 93.19 99 VAL A O 1
ATOM 698 N N . THR A 1 100 ? -2.392 6.643 -1.410 1.00 95.06 100 THR A N 1
ATOM 699 C CA . THR A 1 100 ? -3.050 6.807 -0.112 1.00 95.06 100 THR A CA 1
ATOM 700 C C . THR A 1 100 ? -3.919 5.591 0.178 1.00 95.06 100 THR A C 1
ATOM 702 O O . THR A 1 100 ? -4.761 5.227 -0.642 1.00 95.06 100 THR A O 1
ATOM 705 N N . ILE A 1 101 ? -3.749 4.999 1.360 1.00 95.00 101 ILE A N 1
ATOM 706 C CA . ILE A 1 101 ? -4.565 3.884 1.851 1.00 95.00 101 ILE A CA 1
ATOM 707 C C . ILE A 1 101 ? -5.491 4.405 2.949 1.00 95.00 101 ILE A C 1
ATOM 709 O O . ILE A 1 101 ? -5.029 5.001 3.924 1.00 95.00 101 ILE A O 1
ATOM 713 N N . ALA A 1 102 ? -6.794 4.170 2.816 1.00 94.81 102 ALA A N 1
ATOM 714 C CA . ALA A 1 102 ? -7.787 4.563 3.810 1.00 94.81 102 ALA A CA 1
ATOM 715 C C . ALA A 1 102 ? -8.770 3.425 4.094 1.00 94.81 102 ALA A C 1
ATOM 717 O O . ALA A 1 102 ? -9.267 2.791 3.168 1.00 94.81 102 ALA A O 1
ATOM 718 N N . ALA A 1 103 ? -9.117 3.211 5.365 1.00 93.62 103 ALA A N 1
ATOM 719 C CA . ALA A 1 103 ? -10.243 2.349 5.705 1.00 93.62 103 ALA A CA 1
ATOM 720 C C . ALA A 1 103 ? -11.548 2.999 5.220 1.00 93.62 103 ALA A C 1
ATOM 722 O O . ALA A 1 103 ? -11.819 4.168 5.511 1.00 93.62 103 ALA A O 1
ATOM 723 N N . GLU A 1 104 ? -12.392 2.250 4.516 1.00 95.06 104 GLU A N 1
ATOM 724 C CA . GLU A 1 104 ? -13.656 2.767 3.980 1.00 95.06 104 GLU A CA 1
ATOM 725 C C . GLU A 1 104 ? -14.652 3.145 5.076 1.00 95.06 104 GLU A C 1
ATOM 727 O O . GLU A 1 104 ? -15.451 4.064 4.908 1.00 95.06 104 GLU A O 1
ATOM 732 N N . SER A 1 105 ? -14.554 2.490 6.234 1.00 91.56 105 SER A N 1
ATOM 733 C CA . SER A 1 105 ? -15.324 2.829 7.432 1.00 91.56 105 SER A CA 1
ATOM 734 C C . SER A 1 105 ? -14.917 4.166 8.066 1.00 91.56 105 SER A C 1
ATOM 736 O O . SER A 1 105 ? -15.570 4.610 9.009 1.00 91.56 105 SER A O 1
ATOM 738 N N . GLY A 1 106 ? -13.814 4.777 7.617 1.00 89.56 106 GLY A N 1
ATOM 739 C CA . GLY A 1 106 ? -13.200 5.947 8.248 1.00 89.56 106 GLY A CA 1
ATOM 740 C C . GLY A 1 106 ? -12.525 5.648 9.593 1.00 89.56 106 GLY A C 1
ATOM 741 O O . GLY A 1 106 ? -12.170 6.577 10.314 1.00 89.56 106 GLY A O 1
ATOM 742 N N . SER A 1 107 ? -12.373 4.370 9.956 1.00 87.81 107 SER A N 1
ATOM 743 C CA . SER A 1 107 ? -11.719 3.958 11.204 1.00 87.81 107 SER A CA 1
ATOM 744 C C . SER A 1 107 ? -10.192 4.028 11.106 1.00 87.81 107 SER A C 1
ATOM 746 O O . SER A 1 107 ? -9.622 3.947 10.019 1.00 87.81 107 SER A O 1
ATOM 748 N N . SER A 1 108 ? -9.522 4.137 12.255 1.00 88.25 108 SER A N 1
ATOM 749 C CA . SER A 1 108 ? -8.076 3.931 12.350 1.00 88.25 108 SER A CA 1
ATOM 750 C C . SER A 1 108 ? -7.713 2.459 12.140 1.00 88.25 108 SER A C 1
ATOM 752 O O . SER A 1 108 ? -8.493 1.545 12.425 1.00 88.25 108 SER A O 1
ATOM 754 N N . PHE A 1 109 ? -6.502 2.229 11.645 1.00 88.12 109 PHE A N 1
ATOM 755 C CA . PHE A 1 109 ? -5.939 0.900 11.453 1.00 88.12 109 PHE A CA 1
ATOM 756 C C . PHE A 1 109 ? -4.434 0.933 11.708 1.00 88.12 109 PHE A C 1
ATOM 758 O O . PHE A 1 109 ? -3.795 1.980 11.617 1.00 88.12 109 PHE A O 1
ATOM 765 N N . SER A 1 110 ? -3.866 -0.231 12.000 1.00 88.00 110 SER A N 1
ATOM 766 C CA . SER A 1 110 ? -2.421 -0.448 11.984 1.00 88.00 110 SER A CA 1
ATOM 767 C C . SER A 1 110 ? -2.051 -1.303 10.776 1.00 88.00 110 SER A C 1
ATOM 769 O O . SER A 1 110 ? -2.681 -2.334 10.536 1.00 88.00 110 SER A O 1
ATOM 771 N N . LEU A 1 111 ? -1.029 -0.893 10.024 1.00 86.00 111 LEU A N 1
ATOM 772 C CA . LEU A 1 111 ? -0.417 -1.736 8.998 1.00 86.00 111 LEU A CA 1
ATOM 773 C C . LEU A 1 111 ? 0.562 -2.692 9.689 1.00 86.00 111 LEU A C 1
ATOM 775 O O . LEU A 1 111 ? 1.567 -2.253 10.243 1.00 86.00 111 LEU A O 1
ATOM 779 N N . GLY A 1 112 ? 0.226 -3.980 9.720 1.00 85.19 112 GLY A N 1
ATOM 780 C CA . GLY A 1 112 ? 1.013 -5.008 10.402 1.00 85.19 112 GLY A CA 1
ATOM 781 C C . GLY A 1 112 ? 2.158 -5.545 9.547 1.00 85.19 112 GLY A C 1
ATOM 782 O O . GLY A 1 112 ? 3.273 -5.700 10.040 1.00 85.19 112 GLY A O 1
ATOM 783 N N . SER A 1 113 ? 1.888 -5.809 8.270 1.00 84.94 113 SER A N 1
ATOM 784 C CA . SER A 1 113 ? 2.879 -6.256 7.288 1.00 84.94 113 SER A CA 1
ATOM 785 C C . SER A 1 113 ? 2.453 -5.864 5.878 1.00 84.94 113 SER A C 1
ATOM 787 O O . SER A 1 113 ? 1.275 -5.607 5.632 1.00 84.94 113 SER A O 1
ATOM 789 N N . PHE A 1 114 ? 3.413 -5.839 4.965 1.00 88.69 114 PHE A N 1
ATOM 790 C CA . PHE A 1 114 ? 3.206 -5.719 3.528 1.00 88.69 114 PHE A CA 1
ATOM 791 C C . PHE A 1 114 ? 4.422 -6.316 2.818 1.00 88.69 114 PHE A C 1
ATOM 793 O O . PHE A 1 114 ? 5.504 -6.410 3.406 1.00 88.69 114 PHE A O 1
ATOM 800 N N . GLU A 1 115 ? 4.244 -6.693 1.562 1.00 86.00 115 GLU A N 1
ATOM 801 C CA . GLU A 1 115 ? 5.324 -7.023 0.645 1.00 86.00 115 GLU A CA 1
ATOM 802 C C . GLU A 1 115 ? 5.481 -5.873 -0.344 1.00 86.00 115 GLU A C 1
ATOM 804 O O . GLU A 1 115 ? 4.500 -5.262 -0.770 1.00 86.00 115 GLU A O 1
ATOM 809 N N . ALA A 1 116 ? 6.725 -5.530 -0.666 1.00 85.06 116 ALA A N 1
ATOM 810 C CA . ALA A 1 116 ? 7.015 -4.473 -1.616 1.00 85.06 116 ALA A CA 1
ATOM 811 C C . ALA A 1 116 ? 8.211 -4.835 -2.482 1.00 85.06 116 ALA A C 1
ATOM 813 O O . ALA A 1 116 ? 9.156 -5.476 -2.020 1.00 85.06 116 ALA A O 1
ATOM 814 N N . SER A 1 117 ? 8.175 -4.371 -3.725 1.00 79.56 117 SER A N 1
ATOM 815 C CA . SER A 1 117 ? 9.288 -4.486 -4.656 1.00 79.56 117 SER A CA 1
ATOM 816 C C . SER A 1 117 ? 9.451 -3.203 -5.455 1.00 79.56 117 SER A C 1
ATOM 818 O O . SER A 1 117 ? 8.504 -2.433 -5.633 1.00 79.56 117 SER A O 1
ATOM 820 N N . PHE A 1 118 ? 10.666 -2.971 -5.931 1.00 78.56 118 PHE A N 1
ATOM 821 C CA . PHE A 1 118 ? 10.925 -1.939 -6.919 1.00 78.56 118 PHE A CA 1
ATOM 822 C C . PHE A 1 118 ? 10.519 -2.448 -8.306 1.00 78.56 118 PHE A C 1
ATOM 824 O O . PHE A 1 118 ? 10.777 -3.605 -8.639 1.00 78.56 118 PHE A O 1
ATOM 831 N N . VAL A 1 119 ? 9.900 -1.587 -9.114 1.00 76.62 119 VAL A N 1
ATOM 832 C CA . VAL A 1 119 ? 9.589 -1.898 -10.515 1.00 76.62 119 VAL A CA 1
ATOM 833 C C . VAL A 1 119 ? 10.614 -1.175 -11.392 1.00 76.62 119 VAL A C 1
ATOM 835 O O . VAL A 1 119 ? 10.548 0.048 -11.519 1.00 76.62 119 VAL A O 1
ATOM 838 N N . PRO A 1 120 ? 11.613 -1.883 -11.946 1.00 68.19 120 PRO A N 1
ATOM 839 C CA . PRO A 1 120 ? 12.672 -1.238 -12.702 1.00 68.19 120 PRO A CA 1
ATOM 840 C C . PRO A 1 120 ? 12.179 -0.718 -14.046 1.00 68.19 120 PRO A C 1
ATOM 842 O O . PRO A 1 120 ? 11.430 -1.381 -14.758 1.00 68.19 120 PRO A O 1
ATOM 845 N N . SER A 1 121 ? 12.696 0.447 -14.435 1.00 68.75 121 SER A N 1
ATOM 846 C CA . SER A 1 121 ? 12.708 0.837 -15.839 1.00 68.75 121 SER A CA 1
ATOM 847 C C . SER A 1 121 ? 13.760 -0.001 -16.582 1.00 68.75 121 SER A C 1
ATOM 849 O O . SER A 1 121 ? 14.887 -0.141 -16.112 1.00 68.75 121 SER A O 1
ATOM 851 N N . PRO A 1 122 ? 13.481 -0.521 -17.778 1.00 63.03 122 PRO A N 1
ATOM 852 C CA . PRO A 1 122 ? 14.467 -1.298 -18.555 1.00 63.03 122 PRO A CA 1
ATOM 853 C C . PRO A 1 122 ? 15.758 -0.609 -18.936 1.00 63.03 122 PRO A C 1
ATOM 855 O O . PRO A 1 122 ? 16.739 -1.250 -19.305 1.00 63.03 122 PRO A O 1
ATOM 858 N N . SER A 1 123 ? 15.653 0.700 -19.110 1.00 65.06 123 SER A N 1
ATOM 859 C CA . SER A 1 123 ? 16.591 1.512 -19.859 1.00 65.06 123 SER A CA 1
ATOM 860 C C . SER A 1 123 ? 17.659 2.038 -18.918 1.00 65.06 123 SER A C 1
ATOM 862 O O . SER A 1 123 ? 18.573 2.733 -19.358 1.00 65.06 123 SER A O 1
ATOM 864 N N . LEU A 1 124 ? 17.547 1.679 -17.636 1.00 63.59 124 LEU A N 1
ATOM 865 C CA . LEU A 1 124 ? 18.336 2.150 -16.525 1.00 63.59 124 LEU A CA 1
ATOM 866 C C . LEU A 1 124 ? 18.848 0.941 -15.732 1.00 63.59 124 LEU A C 1
ATOM 868 O O . LEU A 1 124 ? 18.124 -0.019 -15.475 1.00 63.59 124 LEU A O 1
ATOM 872 N N . ASP A 1 125 ? 20.127 0.987 -15.364 1.00 70.62 125 ASP A N 1
ATOM 873 C CA . ASP A 1 125 ? 20.732 0.016 -14.455 1.00 70.62 125 ASP A CA 1
ATOM 874 C C . ASP A 1 125 ? 20.603 0.533 -13.021 1.00 70.62 125 ASP A C 1
ATOM 876 O O . ASP A 1 125 ? 21.148 1.583 -12.677 1.00 70.62 125 ASP A O 1
ATOM 880 N N . TYR A 1 126 ? 19.879 -0.217 -12.192 1.00 70.00 126 TYR A N 1
ATOM 881 C CA . TYR A 1 126 ? 19.669 0.096 -10.779 1.00 70.00 126 TYR A CA 1
ATOM 882 C C . TYR A 1 126 ? 20.590 -0.705 -9.850 1.00 70.00 126 TYR A C 1
ATOM 884 O O . TYR A 1 126 ? 20.414 -0.680 -8.631 1.00 70.00 126 TYR A O 1
ATOM 892 N N . SER A 1 127 ? 21.571 -1.431 -10.398 1.00 72.25 127 SER A N 1
ATOM 893 C CA . SER A 1 127 ? 22.535 -2.202 -9.616 1.00 72.25 127 SER A CA 1
ATOM 894 C C . SER A 1 127 ? 23.271 -1.319 -8.610 1.00 72.25 127 SER A C 1
ATOM 896 O O . SER A 1 127 ? 23.976 -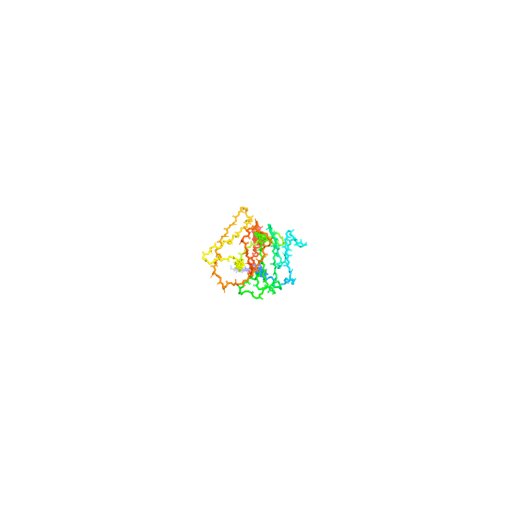0.379 -8.976 1.00 72.25 127 SER A O 1
ATOM 898 N N . GLY A 1 128 ? 23.155 -1.659 -7.326 1.00 71.25 128 GLY A N 1
ATOM 899 C CA . GLY A 1 128 ? 23.824 -0.924 -6.251 1.00 71.25 128 GLY A CA 1
ATOM 900 C C . GLY A 1 128 ? 23.178 0.420 -5.914 1.00 71.25 128 GLY A C 1
ATOM 901 O O . GLY A 1 128 ? 23.765 1.188 -5.150 1.00 71.25 128 GLY A O 1
ATOM 902 N N . LEU A 1 129 ? 21.987 0.706 -6.453 1.00 71.75 129 LEU A N 1
ATOM 903 C CA . LEU A 1 129 ? 21.161 1.816 -6.000 1.00 71.75 129 LEU A CA 1
ATOM 904 C C . LEU A 1 129 ? 20.273 1.372 -4.833 1.00 71.75 129 LEU A C 1
ATOM 906 O O . LEU A 1 129 ? 19.638 0.316 -4.862 1.00 71.75 129 LEU A O 1
ATOM 910 N N . SER A 1 130 ? 20.221 2.223 -3.814 1.00 72.50 130 SER A N 1
ATOM 911 C CA . SER A 1 130 ? 19.290 2.111 -2.696 1.00 72.50 130 SER A CA 1
ATOM 912 C C . SER A 1 130 ? 18.032 2.896 -3.033 1.00 72.50 130 SER A C 1
ATOM 914 O O . SER A 1 130 ? 18.065 4.126 -3.108 1.00 72.50 130 SER A O 1
ATOM 916 N N . ILE A 1 131 ? 16.922 2.195 -3.241 1.00 76.06 131 ILE A N 1
ATOM 917 C CA . ILE A 1 131 ? 15.632 2.816 -3.534 1.00 76.06 131 ILE A CA 1
ATOM 918 C C . ILE A 1 131 ? 14.844 2.864 -2.236 1.00 76.06 131 ILE A C 1
ATOM 920 O O . ILE A 1 131 ? 14.817 1.900 -1.480 1.00 76.06 131 ILE A O 1
ATOM 924 N N . LEU A 1 132 ? 14.242 4.008 -1.930 1.00 79.25 132 LEU A N 1
ATOM 925 C CA . LEU A 1 132 ? 13.600 4.225 -0.639 1.00 79.25 132 LEU A CA 1
ATOM 926 C C . LEU A 1 132 ? 12.084 4.254 -0.801 1.00 79.25 132 LEU A C 1
ATOM 928 O O . LEU A 1 132 ? 11.538 5.161 -1.424 1.00 79.25 132 LEU A O 1
ATOM 932 N N . LEU A 1 133 ? 11.400 3.302 -0.172 1.00 82.94 133 LEU A N 1
ATOM 933 C CA . LEU A 1 133 ? 9.954 3.340 -0.003 1.00 82.94 133 LEU A CA 1
ATOM 934 C C . LEU A 1 133 ? 9.636 4.009 1.331 1.00 82.94 133 LEU A C 1
ATOM 936 O O . LEU A 1 133 ? 9.995 3.498 2.391 1.00 82.94 133 LEU A O 1
ATOM 940 N N . THR A 1 134 ? 8.955 5.152 1.293 1.00 86.62 134 THR A N 1
ATOM 941 C CA . THR A 1 134 ? 8.548 5.864 2.510 1.00 86.62 134 THR A CA 1
ATOM 942 C C . THR A 1 134 ? 7.056 5.701 2.746 1.00 86.62 134 THR A C 1
ATOM 944 O O . THR A 1 134 ? 6.240 6.128 1.935 1.00 86.62 134 THR A O 1
ATOM 947 N N . LEU A 1 135 ? 6.703 5.119 3.888 1.00 85.81 135 LEU A N 1
ATOM 948 C CA . LEU A 1 135 ? 5.338 5.051 4.386 1.00 85.81 135 LEU A CA 1
ATOM 949 C C . LEU A 1 135 ? 5.140 6.192 5.371 1.00 85.81 135 LEU A C 1
ATOM 951 O O . LEU A 1 135 ? 5.905 6.321 6.326 1.00 85.81 135 LEU A O 1
ATOM 955 N N . SER A 1 136 ? 4.093 6.986 5.172 1.00 90.38 136 SER A N 1
ATOM 956 C CA . SER A 1 136 ? 3.673 8.001 6.133 1.00 90.38 136 SER A CA 1
ATOM 957 C C . SER A 1 136 ? 2.179 7.903 6.407 1.00 90.38 136 SER A C 1
ATOM 959 O O . SER A 1 136 ? 1.394 7.578 5.519 1.00 90.38 136 SER A O 1
ATOM 961 N N . GLY A 1 137 ? 1.784 8.174 7.649 1.00 84.06 137 GLY A N 1
ATOM 962 C CA . GLY A 1 137 ? 0.390 8.127 8.076 1.00 84.06 137 GLY A CA 1
ATOM 963 C C . GLY A 1 137 ? 0.091 9.128 9.183 1.00 84.06 137 GLY A C 1
ATOM 964 O O . GLY A 1 137 ? 0.975 9.512 9.952 1.00 84.06 137 GLY A O 1
ATOM 965 N N . ALA A 1 138 ? -1.169 9.550 9.268 1.00 87.81 138 ALA A N 1
ATOM 966 C CA . ALA A 1 138 ? -1.668 10.370 10.365 1.00 87.81 138 ALA A CA 1
ATOM 967 C C . ALA A 1 138 ? -2.061 9.481 11.554 1.00 87.81 138 ALA A C 1
ATOM 969 O O . ALA A 1 138 ? -2.745 8.473 11.383 1.00 87.81 138 ALA A O 1
ATOM 970 N N . LEU A 1 139 ? -1.644 9.863 12.761 1.00 85.19 139 LEU A N 1
ATOM 971 C CA . LEU A 1 139 ? -1.987 9.134 13.984 1.00 85.19 139 LEU A CA 1
ATOM 972 C C . LEU A 1 139 ? -3.335 9.613 14.539 1.00 85.19 139 LEU A C 1
ATOM 974 O O . LEU A 1 139 ? -3.658 10.800 14.479 1.00 85.19 139 LEU A O 1
ATOM 978 N N . SER A 1 140 ? -4.105 8.706 15.147 1.00 81.06 140 SER A N 1
ATOM 979 C CA . SER A 1 140 ? -5.427 9.007 15.727 1.00 81.06 140 SER A CA 1
ATOM 980 C C . SER A 1 140 ? -5.380 10.049 16.855 1.00 81.06 140 SER A C 1
ATOM 982 O O . SER A 1 140 ? -6.324 10.816 17.032 1.00 81.06 140 SER A O 1
ATOM 984 N N . GLY A 1 141 ? -4.262 10.130 17.584 1.00 85.56 141 GLY A N 1
ATOM 985 C CA . GLY A 1 141 ? -3.994 11.159 18.597 1.00 85.56 141 GLY A CA 1
ATOM 986 C C . GLY A 1 141 ? -3.502 12.503 18.040 1.00 85.56 141 GLY A C 1
ATOM 987 O O . GLY A 1 141 ? -3.154 13.388 18.820 1.00 85.56 141 GLY A O 1
ATOM 988 N N . GLY A 1 142 ? -3.455 12.656 16.714 1.00 85.06 142 GLY A N 1
ATOM 989 C CA . GLY A 1 142 ? -2.775 13.751 16.029 1.00 85.06 142 GLY A CA 1
ATOM 990 C C . GLY A 1 142 ? -1.292 13.457 15.775 1.00 85.06 142 GLY A C 1
ATOM 991 O O . GLY A 1 142 ? -0.689 12.583 16.395 1.00 85.06 142 GLY A O 1
ATOM 992 N N . GLY A 1 143 ? -0.698 14.207 14.844 1.00 90.44 143 GLY A N 1
ATOM 993 C CA . GLY A 1 143 ? 0.682 14.009 14.393 1.00 90.44 143 GLY A CA 1
ATOM 994 C C . GLY A 1 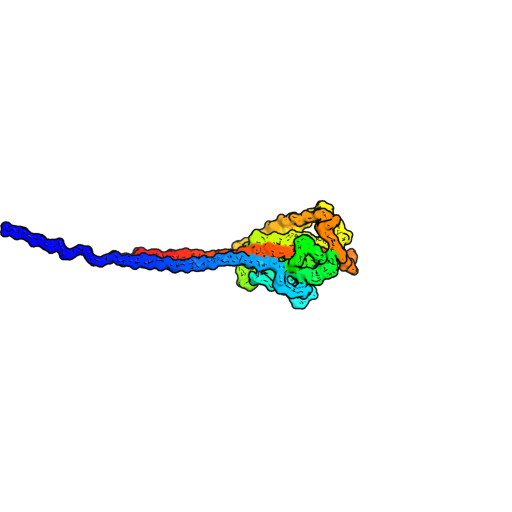143 ? 0.809 13.031 13.223 1.00 90.44 143 GLY A C 1
ATOM 995 O O . GLY A 1 143 ? -0.185 12.539 12.685 1.00 90.44 143 GLY A O 1
ATOM 996 N N . THR A 1 144 ? 2.050 12.775 12.819 1.00 88.25 144 THR A N 1
ATOM 997 C CA . THR A 1 144 ? 2.392 11.879 11.711 1.00 88.25 144 THR A CA 1
ATOM 998 C C . THR A 1 144 ? 3.428 10.851 12.151 1.00 88.25 144 THR A C 1
ATOM 1000 O O . THR A 1 144 ? 4.313 11.143 12.955 1.00 88.25 144 THR A O 1
ATOM 1003 N N . ALA A 1 145 ? 3.317 9.639 11.616 1.00 80.81 145 ALA A N 1
ATOM 1004 C CA . ALA A 1 145 ? 4.367 8.632 11.653 1.00 80.81 145 ALA A CA 1
ATOM 1005 C C . ALA A 1 145 ? 4.970 8.493 10.252 1.00 80.81 145 ALA A C 1
ATOM 1007 O O . ALA A 1 145 ? 4.276 8.685 9.251 1.00 80.81 145 ALA A O 1
ATOM 1008 N N . SER A 1 146 ? 6.263 8.182 10.185 1.00 87.62 146 SER A N 1
ATOM 1009 C CA . SER A 1 146 ? 6.955 7.906 8.930 1.00 87.62 146 SER A CA 1
ATOM 1010 C C . SER A 1 146 ? 7.969 6.792 9.134 1.00 87.62 146 SER A C 1
ATOM 1012 O O . SER A 1 146 ? 8.705 6.801 10.121 1.00 87.62 146 SER A O 1
ATOM 1014 N N . GLN A 1 147 ? 8.026 5.857 8.196 1.00 79.62 147 GLN A N 1
ATOM 1015 C CA . GLN A 1 147 ? 9.032 4.807 8.145 1.00 79.62 147 GLN A CA 1
ATOM 1016 C C . GLN A 1 147 ? 9.538 4.679 6.715 1.00 79.62 147 GLN A C 1
ATOM 1018 O O . GLN A 1 147 ? 8.751 4.717 5.773 1.00 79.62 147 GLN A O 1
ATOM 1023 N N . THR A 1 148 ? 10.847 4.531 6.562 1.00 82.50 148 THR A N 1
ATOM 1024 C CA . THR A 1 148 ? 11.478 4.352 5.258 1.00 82.50 148 THR A CA 1
ATOM 1025 C C . THR A 1 148 ? 12.112 2.974 5.203 1.00 82.50 148 THR A C 1
ATOM 1027 O O . THR A 1 148 ? 12.835 2.581 6.119 1.00 82.50 148 THR A O 1
ATOM 1030 N N . PHE A 1 149 ? 11.818 2.253 4.132 1.00 78.75 149 PHE A N 1
ATOM 1031 C CA . PHE A 1 149 ? 12.352 0.940 3.826 1.00 78.75 149 PHE A CA 1
ATOM 1032 C C . PHE A 1 149 ? 13.280 1.062 2.631 1.00 78.75 149 PHE A C 1
ATOM 1034 O O . PHE A 1 149 ? 12.962 1.739 1.654 1.00 78.75 149 PHE A O 1
ATOM 1041 N N . GLU A 1 150 ? 14.427 0.407 2.723 1.00 80.75 150 GLU A N 1
ATOM 1042 C CA . GLU A 1 150 ? 15.338 0.284 1.600 1.00 80.75 150 GLU A CA 1
ATOM 1043 C C . GLU A 1 150 ? 14.918 -0.919 0.755 1.00 80.75 150 GLU A C 1
ATOM 1045 O O . GLU A 1 150 ? 14.923 -2.060 1.218 1.00 80.75 150 GLU A O 1
ATOM 1050 N N . LEU A 1 151 ? 14.526 -0.639 -0.481 1.00 74.50 151 LEU A N 1
ATOM 1051 C CA . LEU A 1 151 ? 14.353 -1.610 -1.543 1.00 74.50 151 LEU A CA 1
ATOM 1052 C C . LEU A 1 151 ? 15.699 -1.694 -2.268 1.00 74.50 151 LEU A C 1
ATOM 1054 O O . LEU A 1 151 ? 16.124 -0.751 -2.940 1.00 74.50 151 LEU A O 1
ATOM 1058 N N . LEU A 1 152 ? 16.415 -2.797 -2.062 1.00 65.44 152 LEU A N 1
ATOM 1059 C CA . LEU A 1 152 ? 17.721 -3.000 -2.682 1.00 65.44 152 LEU A CA 1
ATOM 1060 C C . LEU A 1 152 ? 17.546 -3.267 -4.179 1.00 65.44 152 LEU A C 1
ATOM 1062 O O . LEU A 1 152 ? 16.892 -4.237 -4.558 1.00 65.44 152 LEU A O 1
ATOM 1066 N N . GLY A 1 153 ? 18.168 -2.440 -5.023 1.00 61.03 153 GLY A N 1
ATOM 1067 C CA . GLY A 1 153 ? 18.293 -2.717 -6.450 1.00 61.03 153 GLY A CA 1
ATOM 1068 C C . GLY A 1 153 ? 19.309 -3.835 -6.684 1.00 61.03 153 GLY A C 1
ATOM 1069 O O . GLY A 1 153 ? 20.514 -3.637 -6.514 1.00 61.03 153 GLY A O 1
ATOM 1070 N N . THR A 1 154 ? 18.849 -5.024 -7.071 1.00 55.06 154 THR A N 1
ATOM 1071 C CA . THR A 1 154 ? 19.690 -6.225 -7.244 1.00 55.06 154 THR A CA 1
ATOM 1072 C C . THR A 1 154 ? 20.413 -6.310 -8.597 1.00 55.06 154 THR A C 1
ATOM 1074 O O . THR A 1 154 ? 21.152 -7.263 -8.834 1.00 55.06 154 THR A O 1
ATOM 1077 N N . GLY A 1 155 ? 20.302 -5.281 -9.445 1.00 46.38 155 GLY A N 1
ATOM 1078 C CA . GLY A 1 155 ? 20.964 -5.196 -10.751 1.00 46.38 155 GLY A CA 1
ATOM 1079 C C . GLY A 1 155 ? 20.241 -5.933 -11.881 1.00 46.38 155 GLY A C 1
ATOM 1080 O O . GLY A 1 155 ? 19.333 -6.732 -11.658 1.00 46.38 155 GLY A O 1
ATOM 1081 N N . ALA A 1 156 ? 20.623 -5.616 -13.124 1.00 41.25 156 ALA A N 1
ATOM 1082 C CA . ALA A 1 156 ? 19.998 -6.147 -14.336 1.00 41.25 156 ALA A CA 1
ATOM 1083 C C . ALA A 1 156 ? 20.034 -7.690 -14.382 1.00 41.25 156 ALA A C 1
ATOM 1085 O O . ALA A 1 156 ? 21.098 -8.289 -14.548 1.00 41.25 156 ALA A O 1
ATOM 1086 N N . GLY A 1 157 ? 18.864 -8.329 -14.262 1.00 40.28 157 GLY A N 1
ATOM 1087 C CA . GLY A 1 157 ? 18.719 -9.790 -14.337 1.00 40.28 157 GLY A CA 1
ATOM 1088 C C . GLY A 1 157 ? 17.718 -10.422 -13.367 1.00 40.28 157 GLY A C 1
ATOM 1089 O O . GLY A 1 157 ? 17.378 -11.584 -13.561 1.00 40.28 157 GLY A O 1
ATOM 1090 N N . ASP A 1 158 ? 17.214 -9.678 -12.384 1.00 43.16 158 ASP A N 1
ATOM 1091 C CA . ASP A 1 158 ? 16.179 -10.108 -11.430 1.00 43.16 158 ASP A CA 1
ATOM 1092 C C . ASP A 1 158 ? 15.315 -8.872 -11.098 1.00 43.16 158 ASP A C 1
ATOM 1094 O O . ASP A 1 158 ? 15.538 -8.192 -10.105 1.00 43.16 158 ASP A O 1
ATOM 1098 N N . TYR A 1 159 ? 14.428 -8.400 -11.980 1.00 33.97 159 TYR A N 1
ATOM 1099 C CA . TYR A 1 159 ? 14.003 -8.934 -13.278 1.00 33.97 159 TYR A CA 1
ATOM 1100 C C . TYR A 1 159 ? 13.915 -7.851 -14.375 1.00 33.97 159 TYR A C 1
ATOM 1102 O O . TYR A 1 159 ? 13.988 -6.652 -14.122 1.00 33.97 159 TYR A O 1
ATOM 1110 N N . LEU A 1 160 ? 13.799 -8.345 -15.612 1.00 34.06 160 LEU A N 1
ATOM 1111 C CA . LEU A 1 160 ? 14.090 -7.731 -16.908 1.00 34.06 160 LEU A CA 1
ATOM 1112 C C . LEU A 1 160 ? 12.831 -7.266 -17.661 1.00 34.06 160 LEU A C 1
ATOM 1114 O O . LEU A 1 160 ? 11.943 -8.088 -17.861 1.00 34.06 160 LEU A O 1
ATOM 1118 N N . GLY A 1 161 ? 12.851 -6.057 -18.236 1.00 29.12 161 GLY A N 1
ATOM 1119 C CA . GLY A 1 161 ? 12.040 -5.715 -19.414 1.00 29.12 161 GLY A CA 1
ATOM 1120 C C . GLY A 1 161 ? 11.597 -4.247 -19.506 1.00 29.12 161 GLY A C 1
ATOM 1121 O O . GLY A 1 161 ? 11.614 -3.539 -18.512 1.00 29.12 161 GLY A O 1
ATOM 1122 N N . SER A 1 162 ? 11.275 -3.772 -20.716 1.00 35.78 162 SER A N 1
ATOM 1123 C CA . SER A 1 162 ? 11.226 -2.370 -21.144 1.00 35.78 162 SER A CA 1
ATOM 1124 C C . SER A 1 162 ? 9.985 -1.478 -21.362 1.00 35.78 162 SER A C 1
ATOM 1126 O O . SER A 1 162 ? 9.299 -1.610 -22.362 1.00 35.78 162 SER A O 1
ATOM 1128 N N . ALA A 1 163 ? 9.838 -0.393 -20.566 1.00 33.78 163 ALA A N 1
ATOM 1129 C CA . ALA A 1 163 ? 9.064 0.826 -20.892 1.00 33.78 163 ALA A CA 1
ATOM 1130 C C . ALA A 1 163 ? 9.780 1.835 -21.780 1.00 33.78 163 ALA A C 1
ATOM 1132 O O . ALA A 1 163 ? 10.748 2.485 -21.383 1.00 33.78 163 ALA A O 1
ATOM 1133 N N . CYS A 1 164 ? 9.161 2.095 -22.927 1.00 30.34 164 CYS A N 1
ATOM 1134 C CA . CYS A 1 164 ? 9.224 3.380 -23.600 1.00 30.34 164 CYS A CA 1
ATOM 1135 C C . CYS A 1 164 ? 8.377 4.429 -22.857 1.00 30.34 164 CYS A C 1
ATOM 1137 O O . CYS A 1 164 ? 7.152 4.404 -22.934 1.00 30.34 164 CYS A O 1
ATOM 1139 N N . LEU A 1 165 ? 9.033 5.421 -22.252 1.00 34.56 165 LEU A N 1
ATOM 1140 C CA . LEU A 1 165 ? 8.501 6.781 -22.174 1.00 34.56 165 LEU A CA 1
ATOM 1141 C C . LEU A 1 165 ? 8.881 7.477 -23.484 1.00 34.56 165 LEU A C 1
ATOM 1143 O O . LEU A 1 165 ? 10.055 7.719 -23.755 1.00 34.56 165 LEU A O 1
ATOM 1147 N N . SER A 1 166 ? 7.903 7.792 -24.329 1.00 37.34 166 SER A N 1
ATOM 1148 C CA . SER A 1 166 ? 8.124 8.604 -25.532 1.00 37.34 166 SER A CA 1
ATOM 1149 C C . SER A 1 166 ? 8.203 10.109 -25.231 1.00 37.34 166 SER A C 1
ATOM 1151 O O . SER A 1 166 ? 7.935 10.918 -26.116 1.00 37.34 166 SER A O 1
ATOM 1153 N N . ASP A 1 167 ? 8.580 10.496 -24.010 1.00 38.81 167 ASP A N 1
ATOM 1154 C CA . ASP A 1 167 ? 8.858 11.885 -23.650 1.00 38.81 167 ASP A CA 1
ATOM 1155 C C . ASP A 1 167 ? 10.201 11.979 -22.896 1.00 38.81 167 ASP A C 1
ATOM 1157 O O . ASP A 1 167 ? 10.289 11.573 -21.738 1.00 38.81 167 ASP A O 1
ATOM 1161 N N . PRO A 1 168 ? 11.274 12.494 -23.526 1.00 40.25 168 PRO A N 1
ATOM 1162 C CA . PRO A 1 168 ? 12.599 12.599 -22.916 1.00 40.25 168 PRO A CA 1
ATOM 1163 C C . PRO A 1 168 ? 12.710 13.709 -21.851 1.00 40.25 168 PRO A C 1
ATOM 1165 O O . PRO A 1 168 ? 13.826 14.071 -21.478 1.00 40.25 168 PRO A O 1
ATOM 1168 N N . THR A 1 169 ? 11.596 14.281 -21.374 1.00 43.19 169 THR A N 1
ATOM 1169 C CA . THR A 1 169 ? 11.608 15.385 -20.397 1.00 43.19 169 THR A CA 1
ATOM 1170 C C . THR A 1 169 ? 11.084 15.053 -18.994 1.00 43.19 169 THR A C 1
ATOM 1172 O O . THR A 1 169 ? 11.202 15.904 -18.115 1.00 43.19 169 THR A O 1
ATOM 1175 N N . TYR A 1 170 ? 10.626 13.823 -18.732 1.00 40.22 170 TYR A N 1
ATOM 1176 C CA . TYR A 1 170 ? 10.197 13.376 -17.397 1.00 40.22 170 TYR A CA 1
ATOM 1177 C C . TYR A 1 170 ? 10.896 12.073 -16.988 1.00 40.22 170 TYR A C 1
ATOM 1179 O O . TYR A 1 170 ? 10.458 10.977 -17.325 1.00 40.22 170 TYR A O 1
ATOM 1187 N N . ILE A 1 171 ? 12.004 12.203 -16.259 1.00 43.47 171 ILE A N 1
ATOM 1188 C CA . ILE A 1 171 ? 12.630 11.096 -15.529 1.00 43.47 171 ILE A CA 1
ATOM 1189 C C . ILE A 1 171 ? 11.936 11.033 -14.159 1.00 43.47 171 ILE A C 1
ATOM 1191 O O . ILE A 1 171 ? 12.362 11.687 -13.209 1.00 43.47 171 ILE A O 1
ATOM 1195 N N . ASN A 1 172 ? 10.814 10.315 -14.108 1.00 46.81 172 ASN A N 1
ATOM 1196 C CA . ASN A 1 172 ? 9.983 10.101 -12.919 1.00 46.81 172 ASN A CA 1
ATOM 1197 C C . ASN A 1 172 ? 10.219 8.662 -12.424 1.00 46.81 172 ASN A C 1
ATOM 1199 O O . ASN A 1 172 ? 9.422 7.755 -12.676 1.00 46.81 172 ASN A O 1
ATOM 1203 N N . ASP A 1 173 ? 11.402 8.440 -11.848 1.00 54.25 173 ASP A N 1
ATOM 1204 C CA . ASP A 1 173 ? 12.055 7.127 -11.708 1.00 54.25 173 ASP A CA 1
ATOM 1205 C C 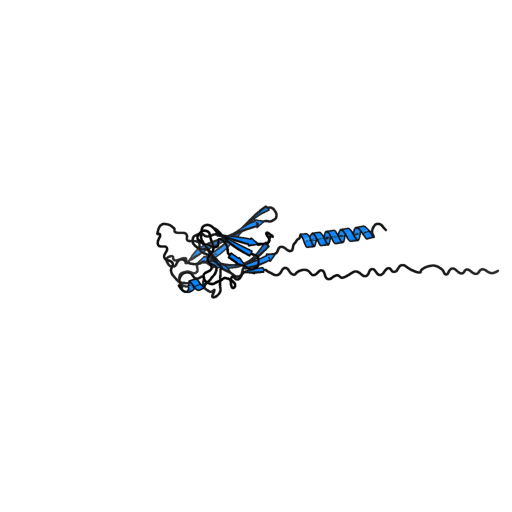. ASP A 1 173 ? 11.611 6.284 -10.498 1.00 54.25 173 ASP A C 1
ATOM 1207 O O . ASP A 1 173 ? 12.136 5.186 -10.292 1.00 54.25 173 ASP A O 1
ATOM 1211 N N . ALA A 1 174 ? 10.662 6.746 -9.680 1.00 59.00 174 ALA A N 1
ATOM 1212 C CA . ALA A 1 174 ? 10.193 5.966 -8.537 1.00 59.00 174 ALA A CA 1
ATOM 1213 C C . ALA A 1 174 ? 8.933 5.167 -8.899 1.00 59.00 174 ALA A C 1
ATOM 1215 O O . ALA A 1 174 ? 7.825 5.703 -8.926 1.00 59.00 174 ALA A O 1
ATOM 1216 N N . GLN A 1 175 ? 9.109 3.869 -9.151 1.00 79.38 175 GLN A N 1
ATOM 1217 C CA . GLN A 1 175 ? 8.017 2.916 -9.351 1.00 79.38 175 GLN A CA 1
ATOM 1218 C C . GLN A 1 175 ? 8.126 1.800 -8.312 1.00 79.38 175 GLN A C 1
ATOM 1220 O O . GLN A 1 175 ? 9.204 1.251 -8.082 1.00 79.38 175 GLN A O 1
ATOM 1225 N N . PHE A 1 176 ? 7.020 1.459 -7.661 1.00 83.88 176 PHE A N 1
ATOM 1226 C CA . PHE A 1 176 ? 6.996 0.396 -6.658 1.00 83.88 176 PHE A CA 1
ATOM 1227 C C . PHE A 1 176 ? 5.753 -0.466 -6.819 1.00 83.88 176 PHE A C 1
ATOM 1229 O O . PHE A 1 176 ? 4.716 0.005 -7.282 1.00 83.88 176 PHE A O 1
ATOM 1236 N N . ALA A 1 177 ? 5.865 -1.721 -6.404 1.00 86.94 177 ALA A N 1
ATOM 1237 C CA . ALA A 1 177 ? 4.759 -2.652 -6.273 1.00 86.94 177 ALA A CA 1
ATOM 1238 C C . ALA A 1 177 ? 4.507 -2.955 -4.793 1.00 86.94 177 ALA A C 1
ATOM 1240 O O . ALA A 1 177 ? 5.459 -3.041 -4.014 1.00 86.94 177 ALA A O 1
ATOM 1241 N N . LEU A 1 178 ? 3.239 -3.111 -4.423 1.00 88.62 178 LEU A N 1
ATOM 1242 C CA . LEU A 1 178 ? 2.769 -3.525 -3.107 1.00 88.62 178 LEU A CA 1
ATOM 1243 C C . LEU A 1 178 ? 1.885 -4.756 -3.242 1.00 88.62 178 LEU A C 1
ATOM 1245 O O . LEU A 1 178 ? 1.029 -4.812 -4.123 1.00 88.62 178 LEU A O 1
ATOM 1249 N N . ASP A 1 179 ? 2.041 -5.681 -2.307 1.00 87.94 179 ASP A N 1
ATOM 1250 C CA . ASP A 1 179 ? 1.195 -6.861 -2.184 1.00 87.94 179 ASP A CA 1
ATOM 1251 C C . A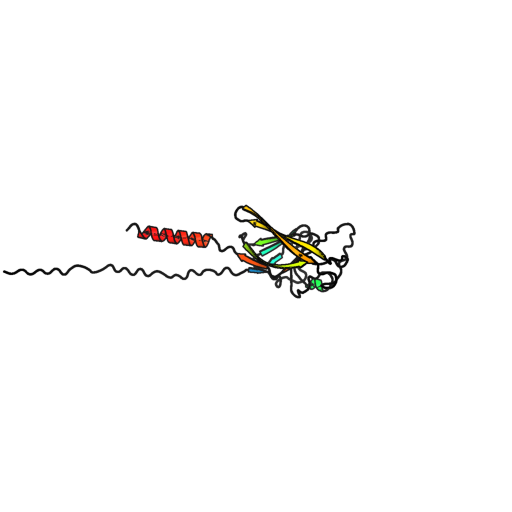SP A 1 179 ? 1.051 -7.270 -0.705 1.00 87.94 179 ASP A C 1
ATOM 1253 O O . ASP A 1 179 ? 1.761 -6.771 0.177 1.00 87.94 179 ASP A O 1
ATOM 1257 N N . ASN A 1 180 ? 0.109 -8.166 -0.415 1.00 88.62 180 ASN A N 1
ATOM 1258 C CA . ASN A 1 180 ? -0.018 -8.889 0.846 1.00 88.62 180 ASN A CA 1
ATOM 1259 C C . ASN A 1 180 ? -0.084 -7.978 2.078 1.00 88.62 180 ASN A C 1
ATOM 1261 O O . ASN A 1 180 ? 0.520 -8.252 3.123 1.00 88.62 180 ASN A O 1
ATOM 1265 N N . LEU A 1 181 ? -0.852 -6.890 1.970 1.00 88.88 181 LEU A N 1
ATOM 1266 C CA . LEU A 1 181 ? -1.036 -5.937 3.054 1.00 88.88 181 LEU A CA 1
ATOM 1267 C C . LEU A 1 181 ? -1.914 -6.559 4.135 1.00 88.88 181 LEU A C 1
ATOM 1269 O O . LEU A 1 181 ? -3.054 -6.951 3.887 1.00 88.88 181 LEU A O 1
ATOM 1273 N N . ALA A 1 182 ? -1.395 -6.610 5.357 1.00 88.69 182 ALA A N 1
ATOM 1274 C CA . ALA A 1 182 ? -2.131 -7.062 6.524 1.00 88.69 182 ALA A CA 1
ATOM 1275 C C . ALA A 1 182 ? -2.481 -5.865 7.404 1.00 88.69 182 ALA A C 1
ATOM 1277 O O . ALA A 1 182 ? -1.612 -5.240 8.018 1.00 88.69 182 ALA A O 1
ATOM 1278 N N . PHE A 1 183 ? -3.771 -5.574 7.507 1.00 86.94 183 PHE A N 1
ATOM 1279 C CA . PHE A 1 183 ? -4.296 -4.529 8.365 1.00 86.94 183 PHE A CA 1
ATOM 1280 C C . PHE A 1 183 ? -4.864 -5.127 9.643 1.00 86.94 183 PHE A C 1
ATOM 1282 O O . PHE A 1 183 ? -5.664 -6.067 9.633 1.00 86.94 183 PHE A O 1
ATOM 1289 N N . VAL A 1 184 ? -4.473 -4.534 10.764 1.00 85.38 184 VAL A N 1
ATOM 1290 C CA . VAL A 1 184 ? -5.053 -4.797 12.075 1.00 85.38 184 VAL A CA 1
ATOM 1291 C C . VAL A 1 184 ? -6.019 -3.651 12.360 1.00 85.38 184 VAL A C 1
ATOM 1293 O O . VAL A 1 184 ? -5.561 -2.527 12.604 1.00 85.38 184 VAL A O 1
ATOM 1296 N N . PRO A 1 185 ? -7.343 -3.887 12.334 1.00 78.62 185 PRO A N 1
ATOM 1297 C CA . PRO A 1 185 ? -8.286 -2.913 12.857 1.00 78.62 185 PRO A CA 1
ATOM 1298 C C . PRO A 1 185 ? -7.901 -2.615 14.302 1.00 78.62 185 PRO A C 1
ATOM 1300 O O . PRO A 1 185 ? -7.715 -3.554 15.087 1.00 78.62 185 PRO A O 1
ATOM 1303 N N . GLU A 1 186 ? -7.762 -1.337 14.662 1.00 74.44 186 GLU A N 1
ATOM 1304 C CA . GLU A 1 186 ? -7.536 -1.005 16.064 1.00 74.44 186 GLU A CA 1
ATOM 1305 C C . GLU A 1 186 ? -8.712 -1.594 16.849 1.00 74.44 186 GLU A C 1
ATOM 1307 O O . GLU A 1 186 ? -9.865 -1.289 16.518 1.00 74.44 186 GLU A O 1
ATOM 1312 N N . PRO A 1 187 ? -8.465 -2.497 17.822 1.00 63.94 187 PRO A N 1
ATOM 1313 C CA . PRO A 1 187 ? -9.535 -3.108 18.583 1.00 63.94 187 PRO A CA 1
ATOM 1314 C C . PRO A 1 187 ? -10.246 -1.950 19.230 1.00 63.94 187 PRO A C 1
ATOM 1316 O O . PRO A 1 187 ? -9.658 -1.271 20.065 1.00 63.94 187 PRO A O 1
ATOM 1319 N N . SER A 1 188 ? -11.459 -1.687 18.755 1.00 61.38 188 SER A N 1
ATOM 1320 C CA . SER A 1 188 ? -12.277 -0.541 19.106 1.00 61.38 188 SER A CA 1
ATOM 1321 C C . SER A 1 188 ? -12.164 -0.311 20.602 1.00 61.38 188 SER A C 1
ATOM 1323 O O . SER A 1 188 ? -12.827 -0.985 21.391 1.00 61.38 188 SER A O 1
ATOM 1325 N N . ALA A 1 189 ? -11.269 0.594 21.004 1.00 63.09 189 ALA A N 1
ATOM 1326 C CA . ALA A 1 189 ? -10.946 0.785 22.410 1.00 63.09 189 ALA A CA 1
ATOM 1327 C C . ALA A 1 189 ? -12.211 1.225 23.151 1.00 63.09 189 ALA A C 1
ATOM 1329 O O . ALA A 1 189 ? -12.375 0.945 24.328 1.00 63.09 189 ALA A O 1
ATOM 1330 N N . LEU A 1 190 ? -13.166 1.798 22.413 1.00 64.88 190 LEU A N 1
ATOM 1331 C CA . LEU A 1 190 ? -14.539 2.071 22.811 1.00 64.88 190 LEU A CA 1
ATOM 1332 C C . LEU A 1 190 ? -15.299 0.855 23.351 1.00 64.88 190 LEU A C 1
ATOM 1334 O O . LEU A 1 190 ? -16.053 1.017 24.301 1.00 64.88 190 LEU A O 1
ATOM 1338 N N . TRP A 1 191 ? -15.111 -0.348 22.811 1.00 69.69 191 TRP A N 1
ATOM 1339 C CA . TRP A 1 191 ? -15.738 -1.551 23.360 1.00 69.69 191 TRP A CA 1
ATOM 1340 C C . TRP A 1 191 ? -15.097 -1.965 24.679 1.00 69.69 191 TRP A C 1
ATOM 1342 O O . TRP A 1 191 ? -15.820 -2.309 25.609 1.00 69.69 191 TRP A O 1
ATOM 1352 N N . LEU A 1 192 ? -13.770 -1.871 24.804 1.00 75.38 192 LEU A N 1
ATOM 1353 C CA . LEU A 1 192 ? -13.078 -2.147 26.068 1.00 75.38 192 LEU A CA 1
ATOM 1354 C C . LEU A 1 192 ? -13.401 -1.096 27.133 1.00 75.38 192 LEU A C 1
ATOM 1356 O O . LEU A 1 192 ? -13.694 -1.444 28.273 1.00 75.38 192 LEU A O 1
ATOM 1360 N N . VAL A 1 193 ? -13.418 0.181 26.759 1.00 78.81 193 VAL A N 1
ATOM 1361 C CA . VAL A 1 193 ? -13.832 1.295 27.618 1.00 78.81 193 VAL A CA 1
ATOM 1362 C C . VAL A 1 193 ? -15.309 1.156 27.981 1.00 78.81 193 VAL A C 1
ATOM 1364 O O . VAL A 1 193 ? -15.665 1.299 29.146 1.00 78.81 193 VAL A O 1
ATOM 1367 N N . GLY A 1 194 ? -16.168 0.807 27.026 1.00 78.88 194 GLY A N 1
ATOM 1368 C CA . GLY A 1 194 ? -17.589 0.550 27.245 1.00 78.88 194 GLY A CA 1
ATOM 1369 C C . GLY A 1 194 ? -17.828 -0.614 28.206 1.00 78.88 194 GLY A C 1
ATOM 1370 O O . GLY A 1 194 ? -18.615 -0.480 29.139 1.00 78.88 194 GLY A O 1
ATOM 1371 N N . LEU A 1 195 ? -17.097 -1.720 28.049 1.00 82.00 195 LEU A N 1
ATOM 1372 C CA . LEU A 1 195 ? -17.118 -2.858 28.973 1.00 82.00 195 LEU A CA 1
ATOM 1373 C C . LEU A 1 195 ? -16.598 -2.481 30.360 1.00 82.00 195 LEU A C 1
ATOM 1375 O O . LEU A 1 195 ? -17.219 -2.839 31.360 1.00 82.00 195 LEU A O 1
ATOM 1379 N N . ALA A 1 196 ? -15.500 -1.728 30.437 1.00 82.69 196 ALA A N 1
ATOM 1380 C CA . ALA A 1 196 ? -14.947 -1.260 31.702 1.00 82.69 196 ALA A CA 1
ATOM 1381 C C . ALA A 1 196 ? -15.941 -0.349 32.444 1.00 82.69 196 ALA A C 1
ATOM 1383 O O . ALA A 1 196 ? -16.177 -0.532 33.639 1.00 82.69 196 ALA A O 1
ATOM 1384 N N . LEU A 1 197 ? -16.584 0.584 31.734 1.00 85.38 197 LEU A N 1
ATOM 1385 C CA . LEU A 1 197 ? -17.605 1.477 32.286 1.00 85.38 197 LEU A CA 1
ATOM 1386 C C . LEU A 1 197 ? -18.876 0.724 32.689 1.00 85.38 197 LEU A C 1
ATOM 1388 O O . LEU A 1 197 ? -19.428 0.991 33.757 1.00 85.38 197 LEU A O 1
ATOM 1392 N N . ALA A 1 198 ? -19.325 -0.240 31.884 1.00 87.12 198 ALA A N 1
ATOM 1393 C CA . ALA A 1 198 ? -20.456 -1.098 32.223 1.00 87.12 198 ALA A CA 1
ATOM 1394 C C . ALA A 1 198 ? -20.169 -1.922 33.490 1.00 87.12 198 ALA A C 1
ATOM 1396 O O . ALA A 1 198 ? -21.008 -1.975 34.391 1.00 87.12 198 ALA A O 1
ATOM 1397 N N . GLY A 1 199 ? -18.961 -2.485 33.609 1.00 86.12 199 GLY A N 1
ATOM 1398 C CA . GLY A 1 199 ? -18.495 -3.167 34.816 1.00 86.12 199 GLY A CA 1
ATOM 1399 C C . GLY A 1 199 ? -18.505 -2.254 36.046 1.00 86.12 199 GLY A C 1
ATOM 1400 O O . GLY A 1 199 ? -19.042 -2.632 37.088 1.00 86.12 199 GLY A O 1
ATOM 1401 N N . LEU A 1 200 ? -18.002 -1.021 35.918 1.00 86.75 200 LEU A N 1
ATOM 1402 C CA . LEU A 1 200 ? -18.006 -0.028 37.001 1.00 86.75 200 LEU A CA 1
ATOM 1403 C C . LEU A 1 200 ? -19.428 0.395 37.419 1.00 86.75 200 LEU A C 1
ATOM 1405 O O . LEU A 1 200 ? -19.709 0.616 38.598 1.00 86.75 200 LEU A O 1
ATOM 1409 N N . GLY A 1 201 ? -20.347 0.510 36.457 1.00 83.69 201 GLY A N 1
ATOM 1410 C CA . GLY A 1 201 ? -21.751 0.829 36.719 1.00 83.69 201 GLY A CA 1
ATOM 1411 C C . GLY A 1 201 ? -22.472 -0.273 37.501 1.00 83.69 201 GLY A C 1
ATOM 1412 O O . GLY A 1 201 ? -23.292 0.019 38.376 1.00 83.69 201 GLY A O 1
ATOM 1413 N N . LEU A 1 202 ? -22.141 -1.537 37.228 1.00 82.69 202 LEU A N 1
ATOM 1414 C CA . LEU A 1 202 ? -22.722 -2.690 37.916 1.00 82.69 202 LEU A CA 1
ATOM 1415 C C . LEU A 1 202 ? -22.199 -2.839 39.353 1.00 82.69 202 LEU A C 1
ATOM 1417 O O . LEU A 1 202 ? -23.001 -3.096 40.252 1.00 82.69 202 LEU A O 1
ATOM 1421 N N . THR A 1 203 ? -20.908 -2.599 39.610 1.00 79.69 203 THR A N 1
ATOM 1422 C CA . THR A 1 203 ? -20.338 -2.667 40.974 1.00 79.69 203 THR A CA 1
ATOM 1423 C C . THR A 1 203 ? -20.849 -1.554 41.890 1.00 79.69 203 THR A C 1
ATOM 1425 O O . THR A 1 203 ? -21.029 -1.761 43.091 1.00 79.69 203 THR A O 1
ATOM 1428 N N . ARG A 1 204 ? -21.172 -0.375 41.344 1.00 77.38 204 ARG A N 1
ATOM 1429 C CA . ARG A 1 204 ? -21.740 0.728 42.136 1.00 77.38 204 ARG A CA 1
ATOM 1430 C C . ARG A 1 204 ? -23.137 0.412 42.679 1.00 77.38 204 ARG A C 1
ATOM 1432 O O . ARG A 1 204 ? -23.493 0.891 43.752 1.00 77.38 204 ARG A O 1
ATOM 1439 N N . ARG A 1 205 ? -23.920 -0.413 41.976 1.00 67.00 205 ARG A N 1
ATOM 1440 C CA . ARG A 1 205 ? -25.277 -0.809 42.399 1.00 67.00 205 ARG A CA 1
ATOM 1441 C C . ARG A 1 205 ? -25.290 -1.794 43.566 1.00 67.00 205 ARG A C 1
ATOM 1443 O O . ARG A 1 205 ? -26.266 -1.823 44.309 1.00 67.00 205 ARG A O 1
ATOM 1450 N N . THR A 1 206 ? -24.233 -2.581 43.739 1.00 60.69 206 THR A N 1
ATOM 1451 C CA . THR A 1 206 ? -24.125 -3.539 44.848 1.00 60.69 206 THR A CA 1
ATOM 1452 C C . THR A 1 206 ? -23.604 -2.909 46.139 1.00 60.69 206 THR A C 1
ATOM 1454 O O . THR A 1 206 ? -23.780 -3.499 47.194 1.00 60.69 206 THR A O 1
ATOM 1457 N N . ALA A 1 207 ? -23.004 -1.715 46.081 1.00 59.00 207 ALA A N 1
ATOM 1458 C CA . ALA A 1 207 ? -22.440 -1.032 47.249 1.00 59.00 207 ALA A CA 1
ATOM 1459 C C . ALA A 1 207 ? -23.443 -0.147 48.024 1.00 59.00 207 ALA A C 1
ATOM 1461 O O . ALA A 1 207 ? -23.092 0.382 49.074 1.00 59.00 207 ALA A O 1
ATOM 1462 N N . SER A 1 208 ? -24.666 0.056 47.516 1.00 60.44 208 SER A N 1
ATOM 1463 C CA . SER A 1 208 ? -25.679 0.940 48.125 1.00 60.44 208 SER A CA 1
ATOM 1464 C C . SER A 1 208 ? -26.860 0.199 48.773 1.00 60.44 208 SER A C 1
ATOM 1466 O O . SER A 1 208 ? -27.943 0.775 48.896 1.00 60.44 208 SER A O 1
ATOM 1468 N N . ARG A 1 209 ? -26.700 -1.079 49.112 1.00 52.00 209 ARG A N 1
ATOM 1469 C CA . ARG A 1 209 ? -27.674 -1.890 49.857 1.00 52.00 209 ARG A CA 1
ATOM 1470 C C . ARG A 1 209 ? -26.990 -2.494 51.068 1.00 52.00 209 ARG A C 1
ATOM 1472 O O . ARG A 1 209 ? -27.680 -2.595 52.101 1.00 52.00 209 ARG A O 1
#